Protein AF-A0AAU5WGN5-F1 (afdb_monomer)

Mean predicted aligned error: 19.35 Å

Secondary structure (DSSP, 8-state):
---HHHHHHHHHHHHHHH-----HHHHHHHHHHHTTS-HHHHHHHHHHHHHH--SPP-HHHHHHHHHHHHHHHHSS-STT--PPPPSS-TT-HHHHHHHHHHHHHHHHTT--------TT---GGG-HHHHHHHHHHHHHHHHHHHHHHHHHHHHHHHHHHHHHHHHHHHTSTTTTHHHHHHHHHHHS-HHHHTTT-HHHHTSTT--HHHHHHHHHHHHHHHHTT-

Structure (mmCIF, N/CA/C/O backbone):
data_AF-A0AAU5WGN5-F1
#
_entry.id   AF-A0AAU5WGN5-F1
#
loop_
_atom_site.group_PDB
_atom_site.id
_atom_site.type_symbol
_atom_site.label_atom_id
_atom_site.label_alt_id
_atom_site.label_comp_id
_atom_site.label_asym_id
_atom_site.label_entity_id
_atom_site.label_seq_id
_atom_site.pdbx_PDB_ins_code
_atom_site.Cartn_x
_atom_site.Cartn_y
_atom_site.Cartn_z
_atom_site.occupancy
_atom_site.B_iso_or_equiv
_atom_site.auth_seq_id
_atom_site.auth_comp_id
_atom_site.auth_asym_id
_atom_site.auth_atom_id
_atom_site.pdbx_PDB_model_num
ATOM 1 N N . MET A 1 1 ? 9.394 -13.720 -26.177 1.00 71.62 1 MET A N 1
ATOM 2 C CA . MET A 1 1 ? 8.219 -14.436 -25.643 1.00 71.62 1 MET A CA 1
ATOM 3 C C . MET A 1 1 ? 8.694 -15.431 -24.612 1.00 71.62 1 MET A C 1
ATOM 5 O O . MET A 1 1 ? 9.665 -16.131 -24.883 1.00 71.62 1 MET A O 1
ATOM 9 N N . MET A 1 2 ? 8.049 -15.447 -23.450 1.00 87.19 2 MET A N 1
ATOM 10 C CA . MET A 1 2 ? 8.319 -16.412 -22.388 1.00 87.19 2 MET A CA 1
ATOM 11 C C . MET A 1 2 ? 7.670 -17.760 -22.691 1.00 87.19 2 MET A C 1
ATOM 13 O O . MET A 1 2 ? 6.626 -17.817 -23.332 1.00 87.19 2 MET A O 1
ATOM 17 N N . THR A 1 3 ? 8.281 -18.844 -22.223 1.00 89.31 3 THR A N 1
ATOM 18 C CA . THR A 1 3 ? 7.698 -20.189 -22.274 1.00 89.31 3 THR A CA 1
ATOM 19 C C . THR A 1 3 ? 6.824 -20.456 -21.047 1.00 89.31 3 THR A C 1
ATOM 21 O O . THR A 1 3 ? 6.896 -19.754 -20.039 1.00 89.31 3 THR A O 1
ATOM 24 N N . HIS A 1 4 ? 6.017 -21.517 -21.098 1.00 78.81 4 HIS A N 1
ATOM 25 C CA . HIS A 1 4 ? 5.210 -21.947 -19.952 1.00 78.81 4 HIS A CA 1
ATOM 26 C C . HIS A 1 4 ? 6.080 -22.339 -18.745 1.00 78.81 4 HIS A C 1
ATOM 28 O O . HIS A 1 4 ? 5.725 -22.013 -17.617 1.00 78.81 4 HIS A O 1
ATOM 34 N N . ASP A 1 5 ? 7.245 -22.955 -18.974 1.00 67.56 5 ASP A N 1
ATOM 35 C CA . ASP A 1 5 ? 8.198 -23.293 -17.907 1.00 67.56 5 ASP A CA 1
ATOM 36 C C . ASP A 1 5 ? 8.739 -22.032 -17.216 1.00 67.56 5 ASP A C 1
ATOM 38 O O . ASP A 1 5 ? 8.803 -21.960 -15.992 1.00 67.56 5 ASP A O 1
ATOM 42 N N . GLN A 1 6 ? 9.019 -20.975 -17.983 1.00 78.31 6 GLN A N 1
ATOM 43 C CA . GLN A 1 6 ? 9.447 -19.687 -17.428 1.00 78.31 6 GLN A CA 1
ATOM 44 C C . GLN A 1 6 ? 8.332 -18.993 -16.624 1.00 78.31 6 GLN A C 1
ATOM 46 O O . GLN A 1 6 ? 8.609 -18.313 -15.634 1.00 78.31 6 GLN A O 1
ATOM 51 N N . ILE A 1 7 ? 7.063 -19.184 -17.002 1.00 87.50 7 ILE A N 1
ATOM 52 C CA . ILE A 1 7 ? 5.915 -18.720 -16.207 1.00 87.50 7 ILE A CA 1
ATOM 53 C C . ILE A 1 7 ? 5.796 -19.514 -14.900 1.00 87.50 7 ILE A C 1
ATOM 55 O O . ILE A 1 7 ? 5.521 -18.918 -13.858 1.00 87.50 7 ILE A O 1
ATOM 59 N N . ILE A 1 8 ? 6.048 -20.827 -14.922 1.00 73.75 8 ILE A N 1
ATOM 60 C CA . ILE A 1 8 ? 6.093 -21.656 -13.707 1.00 73.75 8 ILE A CA 1
ATOM 61 C C . ILE A 1 8 ? 7.169 -21.137 -12.747 1.00 73.75 8 ILE A C 1
ATOM 63 O O . ILE A 1 8 ? 6.894 -20.991 -11.553 1.00 73.75 8 ILE A O 1
ATOM 67 N N . ASP A 1 9 ? 8.353 -20.784 -13.250 1.00 81.12 9 ASP A N 1
ATOM 68 C CA . ASP A 1 9 ? 9.428 -20.208 -12.434 1.00 81.12 9 ASP A CA 1
ATOM 69 C C . ASP A 1 9 ? 9.011 -18.878 -11.782 1.00 81.12 9 ASP A C 1
ATOM 71 O O . ASP A 1 9 ? 9.218 -18.666 -10.582 1.00 81.12 9 ASP A O 1
ATOM 75 N N . LEU A 1 10 ? 8.377 -17.979 -12.546 1.00 87.81 10 LEU A N 1
ATOM 76 C CA . LEU A 1 10 ? 7.884 -16.694 -12.032 1.00 87.81 10 LEU A CA 1
ATOM 77 C C . LEU A 1 10 ? 6.783 -16.873 -10.983 1.00 87.81 10 LEU A C 1
ATOM 79 O O . LEU A 1 10 ? 6.799 -16.218 -9.937 1.00 87.81 10 LEU A O 1
ATOM 83 N N . LEU A 1 11 ? 5.835 -17.774 -11.235 1.00 85.06 11 LEU A N 1
ATOM 84 C CA . LEU A 1 11 ? 4.767 -18.082 -10.291 1.00 85.06 11 LEU A CA 1
ATOM 85 C C . LEU A 1 11 ? 5.312 -18.739 -9.021 1.00 85.06 11 LEU A C 1
ATOM 87 O O . LEU A 1 11 ? 4.837 -18.422 -7.932 1.00 85.06 11 LEU A O 1
ATOM 91 N N . SER A 1 12 ? 6.345 -19.576 -9.133 1.00 80.00 12 SER A N 1
ATOM 92 C CA . SER A 1 12 ? 7.031 -20.180 -7.985 1.00 80.00 12 SER A CA 1
ATOM 93 C C . SER A 1 12 ? 7.718 -19.117 -7.123 1.00 80.00 12 SER A C 1
ATOM 95 O O . SER A 1 12 ? 7.626 -19.145 -5.894 1.00 80.00 12 SER A O 1
ATOM 97 N N . LEU A 1 13 ? 8.333 -18.112 -7.757 1.00 83.94 13 LEU A N 1
ATOM 98 C CA . LEU A 1 13 ? 8.910 -16.958 -7.067 1.00 83.94 13 LEU A CA 1
ATOM 99 C C . LEU A 1 13 ? 7.848 -16.131 -6.319 1.00 83.94 13 LEU A C 1
ATOM 101 O O . LEU A 1 13 ? 8.117 -15.633 -5.220 1.00 83.94 13 LEU A O 1
ATOM 105 N N . ALA A 1 14 ? 6.656 -15.977 -6.898 1.00 84.38 14 ALA A N 1
ATOM 106 C CA . ALA A 1 14 ? 5.532 -15.306 -6.248 1.00 84.38 14 ALA A CA 1
ATOM 107 C C . ALA A 1 14 ? 4.976 -16.132 -5.073 1.00 84.38 14 ALA A C 1
ATOM 109 O O . ALA A 1 14 ? 4.814 -15.598 -3.975 1.00 84.38 14 ALA A O 1
ATOM 110 N N . ALA A 1 15 ? 4.803 -17.445 -5.262 1.00 80.62 15 ALA A N 1
ATOM 111 C CA . ALA A 1 15 ? 4.302 -18.374 -4.248 1.00 80.62 15 ALA A CA 1
ATOM 112 C C . ALA A 1 15 ? 5.169 -18.434 -2.990 1.00 80.62 15 ALA A C 1
ATOM 114 O O . ALA A 1 15 ? 4.640 -18.559 -1.886 1.00 80.62 15 ALA A O 1
ATOM 115 N N . ALA A 1 16 ? 6.484 -18.254 -3.123 1.00 79.94 16 ALA A N 1
ATOM 116 C CA . ALA A 1 16 ? 7.382 -18.144 -1.976 1.00 79.94 16 ALA A CA 1
ATOM 117 C C . ALA A 1 16 ? 7.039 -16.967 -1.035 1.00 79.94 16 ALA A C 1
ATOM 119 O O . ALA A 1 16 ? 7.459 -16.968 0.122 1.00 79.94 16 ALA A O 1
ATOM 120 N N . ARG A 1 17 ? 6.294 -15.959 -1.512 1.00 85.94 17 ARG A N 1
ATOM 121 C CA . ARG A 1 17 ? 5.945 -14.744 -0.757 1.00 85.94 17 ARG A CA 1
ATOM 122 C C . ARG A 1 17 ? 4.472 -14.684 -0.385 1.00 85.94 17 ARG A C 1
ATOM 124 O O . ARG A 1 17 ? 4.156 -14.397 0.764 1.00 85.94 17 ARG A O 1
ATOM 131 N N . ASP A 1 18 ? 3.584 -14.976 -1.329 1.00 88.88 18 ASP A N 1
ATOM 132 C CA . ASP A 1 18 ? 2.136 -14.869 -1.122 1.00 88.88 18 ASP A CA 1
ATOM 133 C C . ASP A 1 18 ? 1.440 -16.209 -0.851 1.00 88.88 18 ASP A C 1
ATOM 135 O O . ASP A 1 18 ? 0.248 -16.236 -0.561 1.00 88.88 18 ASP A O 1
ATOM 139 N N . ARG A 1 19 ? 2.184 -17.323 -0.865 1.00 85.94 19 ARG A N 1
ATOM 140 C CA . ARG A 1 19 ? 1.671 -18.675 -0.598 1.00 85.94 19 ARG A CA 1
ATOM 141 C C . ARG A 1 19 ? 0.555 -19.112 -1.558 1.00 85.94 19 ARG A C 1
ATOM 143 O O . ARG A 1 19 ? -0.289 -19.924 -1.178 1.00 85.94 19 ARG A O 1
ATOM 150 N N . ARG A 1 20 ? 0.537 -18.612 -2.802 1.00 87.94 20 ARG A N 1
ATOM 151 C CA . ARG A 1 20 ? -0.377 -19.120 -3.840 1.00 87.94 20 ARG A CA 1
ATOM 152 C C . ARG A 1 20 ? -0.137 -20.599 -4.140 1.00 87.94 20 ARG A C 1
ATOM 154 O O . ARG A 1 20 ? 0.992 -21.084 -4.102 1.00 87.94 20 ARG A O 1
ATOM 161 N N . THR A 1 21 ? -1.209 -21.294 -4.504 1.00 83.06 21 THR A N 1
ATOM 162 C CA . THR A 1 21 ? -1.125 -22.620 -5.130 1.00 83.06 21 THR A CA 1
ATOM 163 C C . THR A 1 21 ? -1.094 -22.427 -6.640 1.00 83.06 21 THR A C 1
ATOM 165 O O . THR A 1 21 ? -1.845 -21.606 -7.157 1.00 83.06 21 THR A O 1
ATOM 168 N N . ILE A 1 22 ? -0.213 -23.148 -7.332 1.00 76.38 22 ILE A N 1
ATOM 169 C CA . ILE A 1 22 ? -0.019 -23.011 -8.778 1.00 76.38 22 ILE A CA 1
ATOM 170 C C . ILE A 1 22 ? -0.601 -24.245 -9.461 1.00 76.38 22 ILE A C 1
ATOM 172 O O . ILE A 1 22 ? -0.121 -25.360 -9.253 1.00 76.38 22 ILE A O 1
ATOM 176 N N . GLY A 1 23 ? -1.629 -24.046 -10.278 1.00 68.62 23 GLY A N 1
ATOM 177 C CA . GLY A 1 23 ? -2.206 -25.059 -11.147 1.00 68.62 23 GLY A CA 1
ATOM 178 C C . GLY A 1 23 ? -1.890 -24.816 -12.622 1.00 68.62 23 GLY A C 1
ATOM 179 O O . GLY A 1 23 ? -1.477 -23.737 -13.041 1.00 68.62 23 GLY A O 1
ATOM 180 N N . ARG A 1 24 ? -2.151 -25.830 -13.455 1.00 64.69 24 ARG A N 1
ATOM 181 C CA . ARG A 1 24 ? -1.986 -25.735 -14.916 1.00 64.69 24 ARG A CA 1
ATOM 182 C C . ARG A 1 24 ? -2.815 -24.601 -15.534 1.00 64.69 24 ARG A C 1
ATOM 184 O O . ARG A 1 24 ? -2.353 -23.964 -16.472 1.00 64.69 24 ARG A O 1
ATOM 191 N N . ALA A 1 25 ? -4.019 -24.359 -15.015 1.00 68.12 25 ALA A N 1
ATOM 192 C CA . ALA A 1 25 ? -4.878 -23.269 -15.474 1.00 68.12 25 ALA A CA 1
ATOM 193 C C . ALA A 1 25 ? -4.265 -21.890 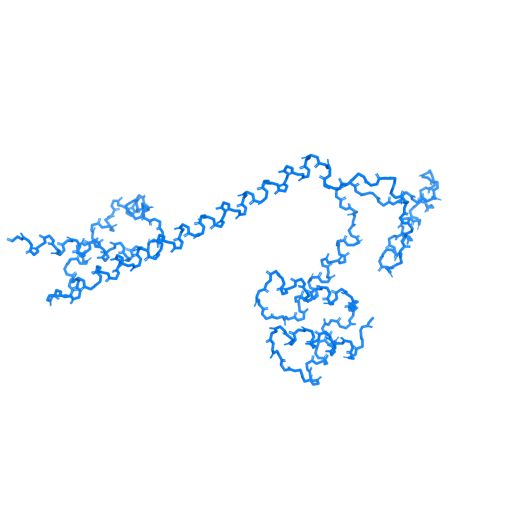-15.178 1.00 68.12 25 ALA A C 1
ATOM 195 O O . ALA A 1 25 ? -4.324 -21.011 -16.031 1.00 68.12 25 ALA A O 1
ATOM 196 N N . ASP A 1 26 ? -3.608 -21.728 -14.024 1.00 76.50 26 ASP A N 1
ATOM 197 C CA . ASP A 1 26 ? -2.959 -20.468 -13.647 1.00 76.50 26 ASP A CA 1
ATOM 198 C C . ASP A 1 26 ? -1.768 -20.157 -14.554 1.00 76.50 26 ASP A C 1
ATOM 200 O O . ASP A 1 26 ? -1.589 -19.017 -14.969 1.00 76.50 26 ASP A O 1
ATOM 204 N N . VAL A 1 27 ? -0.980 -21.180 -14.905 1.00 79.12 27 VAL A N 1
ATOM 205 C CA . VAL A 1 27 ? 0.161 -21.044 -15.824 1.00 79.12 27 VAL A CA 1
ATOM 206 C C . VAL A 1 27 ? -0.304 -20.595 -17.209 1.00 79.12 27 VAL A C 1
ATOM 208 O O . VAL A 1 27 ? 0.314 -19.710 -17.790 1.00 79.12 27 VAL A O 1
ATOM 211 N N . LEU A 1 28 ? -1.397 -21.168 -17.726 1.00 76.25 28 LEU A N 1
ATOM 212 C CA . LEU A 1 28 ? -1.967 -20.773 -19.019 1.00 76.25 28 LEU A CA 1
ATOM 213 C C . LEU A 1 28 ? -2.479 -19.3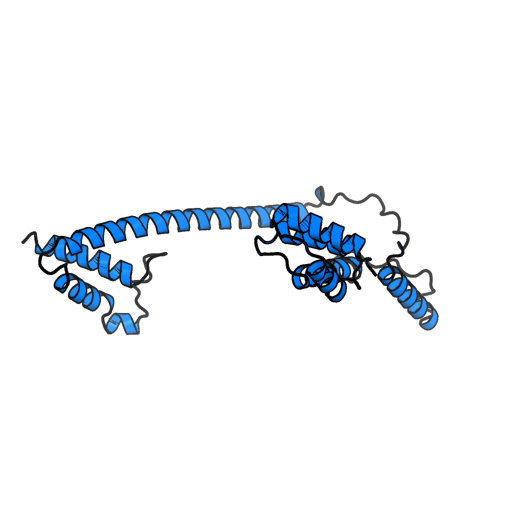29 -18.986 1.00 76.25 28 LEU A C 1
ATOM 215 O O . LEU A 1 28 ? -2.106 -18.537 -19.843 1.00 76.25 28 LEU A O 1
ATOM 219 N N . ALA A 1 29 ? -3.254 -18.967 -17.959 1.00 86.69 29 ALA A N 1
ATOM 220 C CA . ALA A 1 29 ? -3.778 -17.611 -17.812 1.00 86.69 29 ALA A CA 1
ATOM 221 C C . ALA A 1 29 ? -2.654 -16.567 -17.691 1.00 86.69 29 ALA A C 1
ATOM 223 O O . ALA A 1 29 ? -2.674 -15.542 -18.363 1.00 86.69 29 ALA A O 1
ATOM 224 N N . TRP A 1 30 ? -1.622 -16.848 -16.889 1.00 93.00 30 TRP A N 1
ATOM 225 C CA . TRP A 1 30 ? -0.466 -15.956 -16.762 1.00 93.00 30 TRP A CA 1
ATOM 226 C C . TRP A 1 30 ? 0.356 -15.874 -18.047 1.00 93.00 30 TRP A C 1
ATOM 228 O O . TRP A 1 30 ? 0.854 -14.803 -18.386 1.00 93.00 30 TRP A O 1
ATOM 238 N N . HIS A 1 31 ? 0.509 -16.980 -18.771 1.00 91.00 31 HIS A N 1
ATOM 239 C CA . HIS A 1 31 ? 1.189 -16.968 -20.058 1.00 91.00 31 HIS A CA 1
ATOM 240 C C . HIS A 1 31 ? 0.438 -16.104 -21.083 1.00 91.00 31 HIS A C 1
ATOM 242 O O . HIS A 1 31 ? 1.074 -15.325 -21.788 1.00 91.00 31 HIS A O 1
ATOM 248 N N . ASP A 1 32 ? -0.892 -16.173 -21.129 1.00 93.25 32 ASP A N 1
ATOM 249 C CA . ASP A 1 32 ? -1.698 -15.305 -21.997 1.00 93.25 32 ASP A CA 1
ATOM 250 C C . ASP A 1 32 ? -1.577 -13.824 -21.593 1.00 93.25 32 ASP A C 1
ATOM 252 O O . ASP A 1 32 ? -1.467 -12.945 -22.449 1.00 93.25 32 ASP A O 1
ATOM 256 N N . ASP A 1 33 ? -1.525 -13.545 -20.288 1.00 95.81 33 ASP A N 1
ATOM 257 C CA . ASP A 1 33 ? -1.516 -12.182 -19.757 1.00 95.81 33 ASP A CA 1
ATOM 258 C C . ASP A 1 33 ? -0.161 -11.472 -19.810 1.00 95.81 33 ASP A C 1
ATOM 260 O O . ASP A 1 33 ? -0.144 -10.239 -19.838 1.00 95.81 33 ASP A O 1
ATOM 264 N N . ILE A 1 34 ? 0.968 -12.188 -19.739 1.00 95.56 34 ILE A N 1
ATOM 265 C CA . ILE A 1 34 ? 2.319 -11.588 -19.697 1.00 95.56 34 ILE A CA 1
ATOM 266 C C . ILE A 1 34 ? 3.361 -12.295 -20.576 1.00 95.56 34 ILE A C 1
ATOM 268 O O . ILE A 1 34 ? 4.507 -11.856 -20.602 1.00 95.56 34 ILE A O 1
ATOM 272 N N . GLY A 1 35 ? 3.018 -13.362 -21.303 1.00 91.56 35 GLY A N 1
ATOM 273 C CA . GLY A 1 35 ? 3.967 -14.165 -22.093 1.00 91.56 35 GLY A CA 1
ATOM 274 C C . GLY A 1 35 ? 4.661 -13.420 -23.241 1.00 91.56 35 GLY A C 1
ATOM 275 O O . GLY A 1 35 ? 5.710 -13.850 -23.729 1.00 91.56 35 GLY A O 1
ATOM 276 N N . ASP A 1 36 ? 4.127 -12.274 -23.657 1.00 93.56 36 ASP A N 1
ATOM 277 C CA . ASP A 1 36 ? 4.749 -11.343 -24.604 1.00 93.56 36 ASP A CA 1
ATOM 278 C C . ASP A 1 36 ? 5.938 -10.570 -24.004 1.00 93.56 36 ASP A C 1
ATOM 280 O O . ASP A 1 36 ? 6.776 -10.064 -24.754 1.00 93.56 36 ASP A O 1
ATOM 284 N N . LEU A 1 37 ? 6.040 -10.480 -22.675 1.00 92.50 37 LEU A N 1
ATOM 285 C CA . LEU A 1 37 ? 7.057 -9.687 -21.987 1.00 92.50 37 LEU A CA 1
ATOM 286 C C . LEU A 1 37 ? 8.415 -10.416 -21.871 1.00 92.50 37 LEU A C 1
ATOM 288 O O . LEU A 1 37 ? 8.473 -11.646 -21.938 1.00 92.50 37 LEU A O 1
ATOM 292 N N . PRO A 1 38 ? 9.531 -9.683 -21.680 1.00 90.88 38 PRO A N 1
ATOM 293 C CA . PRO A 1 38 ? 10.819 -10.282 -21.328 1.00 90.88 38 PRO A CA 1
ATOM 294 C C . PRO A 1 38 ? 10.804 -10.908 -19.923 1.00 90.88 38 PRO A C 1
ATOM 296 O O . PRO A 1 38 ? 10.234 -10.340 -18.987 1.00 90.88 38 PRO A O 1
ATOM 299 N N . LEU A 1 39 ? 11.468 -12.059 -19.761 1.00 86.88 39 LEU A N 1
ATOM 300 C CA . LEU A 1 39 ? 11.538 -12.787 -18.485 1.00 86.88 39 LEU A CA 1
ATOM 301 C C . LEU A 1 39 ? 12.198 -11.967 -17.372 1.00 86.88 39 LEU A C 1
ATOM 303 O O . LEU A 1 39 ? 11.693 -11.940 -16.248 1.00 86.88 39 LEU A O 1
ATOM 307 N N . ASP A 1 40 ? 13.304 -11.296 -17.683 1.00 89.19 40 ASP A N 1
ATOM 308 C CA . ASP A 1 40 ? 14.071 -10.537 -16.693 1.00 89.19 40 ASP A CA 1
ATOM 309 C C . ASP A 1 40 ? 13.261 -9.364 -16.135 1.00 89.19 40 ASP A C 1
ATOM 311 O O . ASP A 1 40 ? 13.200 -9.182 -14.918 1.00 89.19 40 ASP A O 1
ATOM 315 N N . ASP A 1 41 ? 12.525 -8.659 -16.998 1.00 91.25 41 ASP A N 1
ATOM 316 C CA . ASP A 1 41 ? 11.629 -7.569 -16.595 1.00 91.25 41 ASP A CA 1
ATOM 317 C C . ASP A 1 41 ? 10.515 -8.075 -15.681 1.00 91.25 41 ASP A C 1
ATOM 319 O O . ASP A 1 41 ? 10.163 -7.421 -14.700 1.00 91.25 41 ASP A O 1
ATOM 323 N N . CYS A 1 42 ? 9.966 -9.256 -15.973 1.00 94.25 42 CYS A N 1
ATOM 324 C CA . CYS A 1 42 ? 8.931 -9.859 -15.142 1.00 94.25 42 CYS A CA 1
ATOM 325 C C . CYS A 1 42 ? 9.480 -10.278 -13.775 1.00 94.25 42 CYS A C 1
ATOM 327 O O . CYS A 1 42 ? 8.840 -10.039 -12.750 1.00 94.25 42 CYS A O 1
ATOM 329 N N . ARG A 1 43 ? 10.681 -10.863 -13.731 1.00 92.31 43 ARG A N 1
ATOM 330 C CA . ARG A 1 43 ? 11.345 -11.260 -12.482 1.00 92.31 43 ARG A CA 1
ATOM 331 C C . ARG A 1 43 ? 11.658 -10.045 -11.610 1.00 92.31 43 ARG A C 1
ATOM 333 O O . ARG A 1 43 ? 11.384 -10.064 -10.407 1.00 92.31 43 ARG A O 1
ATOM 340 N N . GLU A 1 44 ? 12.197 -8.990 -12.212 1.00 94.88 44 GLU A N 1
ATOM 341 C CA . GLU A 1 44 ? 12.484 -7.730 -11.533 1.00 94.88 44 GLU A CA 1
ATOM 342 C C . GLU A 1 44 ? 11.194 -7.071 -11.024 1.00 94.88 44 GLU A C 1
ATOM 344 O O . GLU A 1 44 ? 11.114 -6.695 -9.851 1.00 94.88 44 GLU A O 1
ATOM 349 N N . ALA A 1 45 ? 10.149 -7.036 -11.854 1.00 96.56 45 ALA A N 1
ATOM 350 C CA . AL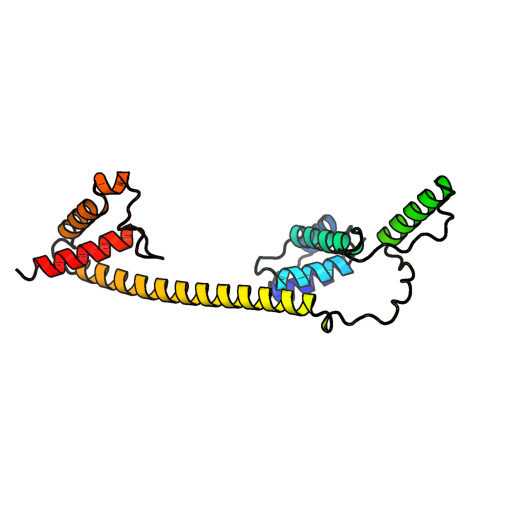A A 1 45 ? 8.843 -6.492 -11.503 1.00 96.56 45 ALA A CA 1
ATOM 351 C C . ALA A 1 45 ? 8.204 -7.178 -10.286 1.00 96.56 45 ALA A C 1
ATOM 353 O O . ALA A 1 45 ? 7.669 -6.496 -9.411 1.00 96.56 45 ALA A O 1
ATOM 354 N N . ILE A 1 46 ? 8.297 -8.508 -10.184 1.00 93.50 46 ILE A N 1
ATOM 355 C CA . ILE A 1 46 ? 7.832 -9.256 -9.003 1.00 93.50 46 ILE A CA 1
ATOM 356 C C . ILE A 1 46 ? 8.601 -8.820 -7.752 1.00 93.50 46 ILE A C 1
ATOM 358 O O . ILE A 1 46 ? 8.002 -8.568 -6.705 1.00 93.50 46 ILE A O 1
ATOM 362 N N . GLY A 1 47 ? 9.928 -8.710 -7.854 1.00 94.06 47 GLY A N 1
ATOM 363 C CA . GLY A 1 47 ? 10.771 -8.265 -6.746 1.00 94.06 47 GLY A CA 1
ATOM 364 C C . GLY A 1 47 ? 10.431 -6.848 -6.282 1.00 94.06 47 GLY A C 1
ATOM 365 O O . GLY A 1 47 ? 10.367 -6.599 -5.080 1.00 94.06 47 GLY A O 1
ATOM 366 N N . ILE A 1 48 ? 10.186 -5.937 -7.224 1.00 96.31 48 ILE A N 1
ATOM 367 C CA . ILE A 1 48 ? 9.752 -4.563 -6.956 1.00 96.31 48 ILE A CA 1
ATOM 368 C C . ILE A 1 48 ? 8.392 -4.547 -6.258 1.00 96.31 48 ILE A C 1
ATOM 370 O O . ILE A 1 48 ? 8.267 -3.908 -5.215 1.00 96.31 48 ILE A O 1
ATOM 374 N N . HIS A 1 49 ? 7.399 -5.279 -6.780 1.00 97.25 49 HIS A N 1
ATOM 375 C CA . HIS A 1 49 ? 6.049 -5.314 -6.208 1.00 97.25 49 HIS A CA 1
ATOM 376 C C . HIS A 1 49 ? 6.081 -5.664 -4.723 1.00 97.25 49 HIS A C 1
ATOM 378 O O . HIS A 1 49 ? 5.537 -4.925 -3.916 1.00 97.25 49 HIS A O 1
ATOM 384 N N . PHE A 1 50 ? 6.792 -6.726 -4.341 1.00 93.12 50 PHE A N 1
ATOM 385 C CA . PHE A 1 50 ? 6.864 -7.149 -2.939 1.00 93.12 50 PHE A CA 1
ATOM 386 C C . PHE A 1 50 ? 7.760 -6.274 -2.044 1.00 93.12 50 PHE A C 1
ATOM 388 O O . PHE A 1 50 ? 7.748 -6.444 -0.826 1.00 93.12 50 PHE A O 1
ATOM 395 N N . ARG A 1 51 ? 8.550 -5.351 -2.611 1.00 95.44 51 ARG A N 1
ATOM 396 C CA . ARG A 1 51 ? 9.255 -4.310 -1.840 1.00 95.44 51 ARG A CA 1
ATOM 397 C C . ARG A 1 51 ? 8.386 -3.076 -1.614 1.00 95.44 51 ARG A C 1
ATOM 399 O O . ARG A 1 51 ? 8.508 -2.434 -0.574 1.00 95.44 51 ARG A O 1
ATOM 406 N N . GLU A 1 52 ? 7.561 -2.729 -2.597 1.00 94.94 52 GLU A N 1
ATOM 407 C CA . GLU A 1 52 ? 6.764 -1.498 -2.610 1.00 94.94 52 GLU A CA 1
ATOM 408 C C . GLU A 1 52 ? 5.337 -1.701 -2.075 1.00 94.94 52 GLU A C 1
ATOM 410 O O . GLU A 1 52 ? 4.729 -0.749 -1.590 1.00 94.94 52 GLU A O 1
ATOM 415 N N . SER A 1 53 ? 4.802 -2.922 -2.139 1.00 93.94 53 SER A N 1
ATOM 416 C CA . SER A 1 53 ? 3.411 -3.244 -1.824 1.00 93.94 53 SER A CA 1
ATOM 417 C C . SER A 1 53 ? 3.276 -4.556 -1.049 1.00 93.94 53 SER A C 1
ATOM 419 O O . SER A 1 53 ? 4.045 -5.502 -1.223 1.00 93.94 53 SER A O 1
ATOM 421 N N . THR A 1 54 ? 2.251 -4.617 -0.199 1.00 91.62 54 THR A N 1
ATOM 422 C CA . THR A 1 54 ? 1.813 -5.833 0.505 1.00 91.62 54 THR A CA 1
ATOM 423 C C . THR A 1 54 ? 0.608 -6.497 -0.163 1.00 91.62 54 THR A C 1
ATOM 425 O O . THR A 1 54 ? 0.082 -7.477 0.358 1.00 91.62 54 THR A O 1
ATOM 428 N N . GLU A 1 55 ? 0.125 -5.954 -1.282 1.00 94.69 55 GLU A N 1
ATOM 429 C CA . GLU A 1 55 ? -1.030 -6.487 -2.002 1.00 94.69 55 GLU A CA 1
ATOM 430 C C . GLU A 1 55 ? -0.719 -7.819 -2.686 1.00 94.69 55 GLU A C 1
ATOM 432 O O . GLU A 1 55 ? 0.418 -8.099 -3.081 1.00 94.69 55 GLU A O 1
ATOM 437 N N . TRP A 1 56 ? -1.767 -8.614 -2.904 1.00 94.69 56 TRP A N 1
ATOM 438 C CA . TRP A 1 56 ? -1.673 -9.823 -3.710 1.00 94.69 56 TRP A CA 1
ATOM 439 C C . TRP A 1 56 ? -1.174 -9.501 -5.125 1.00 94.69 56 TRP A C 1
ATOM 441 O O . TRP A 1 56 ? -1.663 -8.581 -5.787 1.00 94.69 56 TRP A O 1
ATOM 451 N N . LEU A 1 57 ? -0.190 -10.259 -5.607 1.00 96.56 57 LEU A N 1
ATOM 452 C CA . LEU A 1 57 ? 0.410 -10.012 -6.912 1.00 96.56 57 LEU A CA 1
ATOM 453 C C . LEU A 1 57 ? -0.511 -10.505 -8.043 1.00 96.56 57 LEU A C 1
ATOM 455 O O . LEU A 1 57 ? -0.819 -11.694 -8.141 1.00 96.56 57 LEU A O 1
ATOM 459 N N . LEU A 1 58 ? -0.870 -9.602 -8.954 1.00 97.00 58 LEU A N 1
ATOM 460 C CA . LEU A 1 58 ? -1.642 -9.893 -10.163 1.00 97.00 58 LEU A CA 1
ATOM 461 C C . LEU A 1 58 ? -0.779 -9.700 -11.427 1.00 97.00 58 LEU A C 1
ATOM 463 O O . LEU A 1 58 ? 0.156 -8.892 -11.391 1.00 97.00 58 LEU A O 1
ATOM 467 N N . PRO A 1 59 ? -1.110 -10.349 -12.564 1.00 96.44 59 PRO A N 1
ATOM 468 C CA . PRO A 1 59 ? -0.404 -10.149 -13.839 1.00 96.44 59 PRO A CA 1
ATOM 469 C C . PRO A 1 59 ? -0.330 -8.675 -14.262 1.00 96.44 59 PRO A C 1
ATOM 471 O O . PRO A 1 59 ? 0.704 -8.191 -14.724 1.00 96.44 59 PRO A O 1
ATOM 474 N N . ALA A 1 60 ? -1.402 -7.915 -14.011 1.00 97.69 60 ALA A N 1
ATOM 475 C CA . ALA A 1 60 ? -1.466 -6.483 -14.296 1.00 97.69 60 ALA A CA 1
ATOM 476 C C . ALA A 1 60 ? -0.388 -5.668 -13.554 1.00 97.69 60 ALA A C 1
ATOM 478 O O . ALA A 1 60 ? 0.136 -4.695 -14.101 1.00 97.69 60 ALA A O 1
ATOM 479 N N . HIS A 1 61 ? -0.015 -6.070 -12.332 1.00 98.00 61 HIS A N 1
ATOM 480 C CA . HIS A 1 61 ? 1.058 -5.420 -11.574 1.00 98.00 61 HIS A CA 1
ATOM 481 C C . HIS A 1 61 ? 2.411 -5.650 -12.245 1.00 98.00 61 HIS A C 1
ATOM 483 O O . HIS A 1 61 ? 3.161 -4.693 -12.447 1.00 98.00 61 HIS A O 1
ATOM 489 N N . VAL A 1 62 ? 2.679 -6.892 -12.661 1.00 97.06 62 VAL A N 1
ATOM 490 C CA . VAL A 1 62 ? 3.904 -7.261 -13.383 1.00 97.06 62 VAL A CA 1
ATOM 491 C C . VAL A 1 62 ? 4.006 -6.467 -14.681 1.00 97.06 62 VAL A C 1
ATOM 493 O O . VAL A 1 62 ? 5.012 -5.803 -14.904 1.00 97.06 62 VAL A O 1
ATOM 496 N N . ARG A 1 63 ? 2.942 -6.432 -15.494 1.00 96.62 63 ARG A N 1
ATOM 497 C CA . ARG A 1 63 ? 2.927 -5.679 -16.758 1.00 96.62 63 ARG A CA 1
ATOM 498 C C . ARG A 1 63 ? 3.176 -4.184 -16.552 1.00 96.62 63 ARG A C 1
ATOM 500 O O . ARG A 1 63 ? 3.952 -3.588 -17.298 1.00 96.62 63 ARG A O 1
ATOM 507 N N . ARG A 1 64 ? 2.540 -3.575 -15.545 1.00 97.19 64 ARG A N 1
ATOM 508 C CA . ARG A 1 64 ? 2.719 -2.152 -15.216 1.00 97.19 64 ARG A CA 1
ATOM 509 C C . ARG A 1 64 ? 4.166 -1.840 -14.835 1.00 97.19 64 ARG A C 1
ATOM 511 O O . ARG A 1 64 ? 4.727 -0.875 -15.347 1.00 97.19 64 ARG A O 1
ATOM 518 N N . ILE A 1 65 ? 4.771 -2.651 -13.970 1.00 97.12 65 ILE A N 1
ATOM 519 C CA . ILE A 1 65 ? 6.149 -2.433 -13.512 1.00 97.12 65 ILE A CA 1
ATOM 520 C C . ILE A 1 65 ? 7.153 -2.760 -14.626 1.00 97.12 65 ILE A C 1
ATOM 522 O O . ILE A 1 65 ? 8.070 -1.983 -14.851 1.00 97.12 65 ILE A O 1
ATOM 526 N N . ALA A 1 66 ? 6.949 -3.830 -15.396 1.00 93.69 66 ALA A N 1
ATOM 527 C CA . ALA A 1 66 ? 7.789 -4.164 -16.549 1.00 93.69 66 ALA A CA 1
ATOM 528 C C . ALA A 1 66 ? 7.730 -3.088 -17.644 1.00 93.69 66 ALA A C 1
ATOM 530 O O . ALA A 1 66 ? 8.708 -2.843 -18.345 1.00 93.69 66 ALA A O 1
ATOM 531 N N . LYS A 1 67 ? 6.584 -2.417 -17.815 1.00 91.00 67 LYS A N 1
ATOM 532 C CA . LYS A 1 67 ? 6.504 -1.222 -18.661 1.00 91.00 67 LYS A CA 1
ATOM 533 C C . LYS A 1 67 ? 7.340 -0.081 -18.074 1.00 91.00 67 LYS A C 1
ATOM 535 O O . LYS A 1 67 ? 8.151 0.469 -18.801 1.00 91.00 67 LYS A O 1
ATOM 540 N N . ARG A 1 68 ? 7.203 0.214 -16.775 1.00 91.25 68 ARG A N 1
ATOM 541 C CA . ARG A 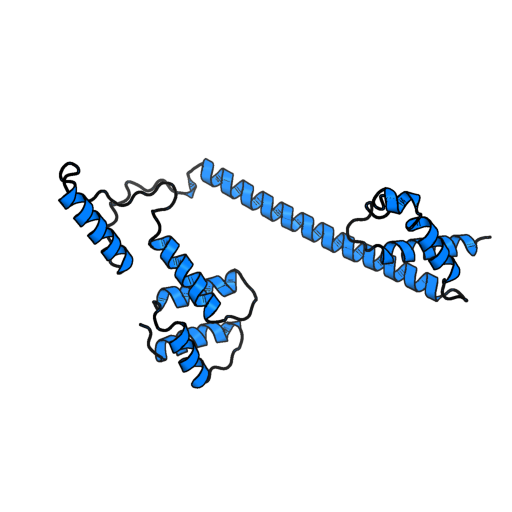1 68 ? 8.007 1.240 -16.084 1.00 91.25 68 ARG A CA 1
ATOM 542 C C . ARG A 1 68 ? 9.513 0.998 -16.248 1.00 91.25 68 ARG A C 1
ATOM 544 O O . ARG A 1 68 ? 10.216 1.913 -16.641 1.00 91.25 68 ARG A O 1
ATOM 551 N N . LEU A 1 69 ? 9.979 -0.235 -16.043 1.00 87.94 69 LEU A N 1
ATOM 552 C CA . LEU A 1 69 ? 11.384 -0.621 -16.226 1.00 87.94 69 LEU A CA 1
ATOM 553 C C . LEU A 1 69 ? 11.868 -0.397 -17.662 1.00 87.94 69 LEU A C 1
ATOM 555 O O . LEU A 1 69 ? 12.976 0.078 -17.887 1.00 87.94 69 LEU A O 1
ATOM 559 N N . ARG A 1 70 ? 11.034 -0.709 -18.656 1.00 83.31 70 ARG A N 1
ATOM 560 C CA . ARG A 1 70 ? 11.363 -0.452 -20.064 1.00 83.31 70 ARG A CA 1
ATOM 561 C C . ARG A 1 70 ? 11.351 1.031 -20.400 1.00 83.31 70 ARG A C 1
ATOM 563 O O . ARG A 1 70 ? 12.220 1.466 -21.142 1.00 83.31 70 ARG A O 1
ATOM 570 N N . ASP A 1 71 ? 10.425 1.797 -19.840 1.00 76.62 71 ASP A N 1
ATOM 571 C CA . ASP A 1 71 ? 10.382 3.251 -19.995 1.00 76.62 71 ASP A CA 1
ATOM 572 C C . ASP A 1 71 ? 11.595 3.911 -19.307 1.00 76.62 71 ASP A C 1
ATOM 574 O O . ASP A 1 71 ? 12.116 4.897 -19.809 1.00 76.62 71 ASP A O 1
ATOM 578 N N . GLU A 1 72 ? 12.107 3.351 -18.208 1.00 76.88 72 GLU A N 1
ATOM 579 C CA . GLU A 1 72 ? 13.352 3.797 -17.560 1.00 76.88 72 GLU A CA 1
ATOM 580 C C . GLU A 1 72 ? 14.599 3.466 -18.399 1.00 76.88 72 GLU A C 1
ATOM 582 O O . GLU A 1 72 ? 15.554 4.240 -18.408 1.00 76.88 72 GLU A O 1
ATOM 587 N N . ARG A 1 73 ? 14.587 2.346 -19.138 1.00 74.69 73 ARG A N 1
ATOM 588 C CA . ARG A 1 73 ? 15.692 1.928 -20.025 1.00 74.69 73 ARG A CA 1
ATOM 589 C C . ARG A 1 73 ? 15.665 2.603 -21.402 1.00 74.69 73 ARG A C 1
ATOM 591 O O . ARG A 1 73 ? 16.717 2.877 -21.966 1.00 74.69 73 ARG A O 1
ATOM 598 N N . GLY A 1 74 ? 14.474 2.812 -21.964 1.00 54.94 74 GLY A N 1
ATOM 599 C CA . GLY A 1 74 ? 14.237 3.359 -23.308 1.00 54.94 74 GLY A CA 1
ATOM 600 C C . GLY A 1 74 ? 13.765 4.812 -23.321 1.00 54.94 74 GLY A C 1
ATOM 601 O O . GLY A 1 74 ? 13.636 5.413 -24.388 1.00 54.94 74 GLY A O 1
ATOM 602 N N . GLY A 1 75 ? 13.493 5.386 -22.152 1.00 43.66 75 GLY A N 1
ATOM 603 C CA . GLY A 1 75 ? 13.257 6.807 -21.999 1.00 43.66 75 GLY A CA 1
ATOM 604 C C . GLY A 1 75 ? 14.503 7.571 -22.407 1.00 43.66 75 GLY A C 1
ATOM 605 O O . GLY A 1 75 ? 15.625 7.146 -22.131 1.00 43.66 75 GLY A O 1
ATOM 606 N N . VAL A 1 76 ? 14.282 8.713 -23.066 1.00 48.22 76 VAL A N 1
ATOM 607 C CA . VAL A 1 76 ? 15.263 9.801 -23.158 1.00 48.22 76 VAL A CA 1
ATOM 608 C C . VAL A 1 76 ? 16.068 9.796 -21.864 1.00 48.22 76 VAL A C 1
ATOM 610 O O . VAL A 1 76 ? 15.437 9.788 -20.799 1.00 48.22 76 VAL A O 1
ATOM 613 N N . PRO A 1 77 ? 17.404 9.705 -21.934 1.00 47.69 77 PRO A N 1
ATOM 614 C CA . PRO A 1 77 ? 18.158 9.395 -20.744 1.00 47.69 77 PRO A CA 1
ATOM 615 C C . PRO A 1 77 ? 17.830 10.449 -19.681 1.00 47.69 77 PRO A C 1
ATOM 617 O O . PRO A 1 77 ? 17.557 11.609 -20.012 1.00 47.69 77 PRO A O 1
ATOM 620 N N . GLY A 1 78 ? 17.737 10.013 -18.423 1.00 42.78 78 GLY A N 1
ATOM 621 C CA . GLY A 1 78 ? 17.316 10.870 -17.315 1.00 42.78 78 GLY A CA 1
ATOM 622 C C . GLY A 1 78 ? 18.091 12.196 -17.276 1.00 42.78 78 GLY A C 1
ATOM 623 O O . GLY A 1 78 ? 19.116 12.331 -17.945 1.00 42.78 78 GLY A O 1
ATOM 624 N N . PRO A 1 79 ? 17.639 13.193 -16.494 1.00 37.88 79 PRO A N 1
ATOM 625 C CA . PRO A 1 79 ? 18.236 14.528 -16.498 1.00 37.88 79 PRO A CA 1
ATOM 626 C C . PRO A 1 79 ? 19.771 14.461 -16.401 1.00 37.88 79 PRO A C 1
ATOM 628 O O . PRO A 1 79 ? 20.305 14.069 -15.367 1.00 37.88 79 PRO A O 1
ATOM 631 N N . GLY A 1 80 ? 20.471 14.809 -17.488 1.00 46.09 80 GLY A N 1
ATOM 632 C CA . GLY A 1 80 ? 21.939 14.802 -17.558 1.00 46.09 80 GLY A CA 1
ATOM 633 C C . GLY A 1 80 ? 22.595 13.673 -18.363 1.00 46.09 80 GLY A C 1
ATOM 634 O O . GLY A 1 80 ? 23.816 13.679 -18.484 1.00 46.09 80 GLY A O 1
ATOM 635 N N . LEU A 1 81 ? 21.840 12.743 -18.949 1.00 48.72 81 LEU A N 1
ATOM 636 C CA . LEU A 1 81 ? 22.377 11.769 -19.898 1.00 48.72 81 LEU A CA 1
ATOM 637 C C . LEU A 1 81 ? 21.836 12.105 -21.305 1.00 48.72 81 LEU A C 1
ATOM 639 O O . LEU A 1 81 ? 20.648 12.352 -21.498 1.00 48.72 81 LEU A O 1
ATOM 643 N N . SER A 1 82 ? 22.715 12.168 -22.301 1.00 48.91 82 SER A N 1
ATOM 644 C CA . SER A 1 82 ? 22.333 12.320 -23.710 1.00 48.91 82 SER A CA 1
ATOM 645 C C . SER A 1 82 ? 22.653 11.012 -24.426 1.00 48.91 82 SER A C 1
ATOM 647 O O . SER A 1 82 ? 23.681 10.405 -24.111 1.00 48.91 82 SER A O 1
ATOM 649 N N . PRO A 1 83 ? 21.814 10.548 -25.373 1.00 55.41 83 PRO A N 1
ATOM 650 C CA . PRO A 1 83 ? 22.201 9.425 -26.216 1.00 55.41 83 PRO A CA 1
ATOM 651 C C . PRO A 1 83 ? 23.530 9.763 -26.915 1.00 55.41 83 PRO A C 1
ATOM 653 O O . PRO A 1 83 ? 23.761 10.939 -27.222 1.00 55.41 83 PRO A O 1
ATOM 656 N N . PRO A 1 84 ? 24.415 8.776 -27.156 1.00 59.28 84 PRO A N 1
ATOM 657 C CA . PRO A 1 84 ? 25.656 9.043 -27.866 1.00 59.28 84 PRO A CA 1
ATOM 658 C C . PRO A 1 84 ? 25.321 9.635 -29.235 1.00 59.28 84 PRO A C 1
ATOM 660 O O . PRO A 1 84 ? 24.428 9.129 -29.922 1.00 59.28 84 PRO A O 1
ATOM 663 N N . ILE A 1 85 ? 26.005 10.730 -29.586 1.00 65.38 85 ILE A N 1
ATOM 664 C CA . ILE A 1 85 ? 25.837 11.409 -30.873 1.00 65.38 85 ILE A CA 1
ATOM 665 C C . ILE A 1 85 ? 26.127 10.372 -31.967 1.00 65.38 85 ILE A C 1
ATOM 667 O O . ILE A 1 85 ? 27.191 9.748 -31.922 1.00 65.38 85 ILE A O 1
ATOM 671 N N . PRO A 1 86 ? 25.198 10.135 -32.909 1.00 68.06 86 PRO A N 1
ATOM 672 C CA . PRO A 1 86 ? 25.447 9.224 -34.014 1.00 68.06 86 PRO A CA 1
ATOM 673 C C . PRO A 1 86 ? 26.706 9.632 -34.787 1.00 68.06 86 PRO A C 1
ATOM 675 O O . PRO A 1 86 ? 26.900 10.815 -35.044 1.00 68.06 86 PRO A O 1
ATOM 678 N N . ASP A 1 87 ? 27.506 8.658 -35.226 1.00 67.69 87 ASP A N 1
ATOM 679 C CA . ASP A 1 87 ? 28.667 8.850 -36.122 1.00 67.69 87 ASP A CA 1
ATOM 680 C C . ASP A 1 87 ? 28.234 9.173 -37.572 1.00 67.69 87 ASP A C 1
ATOM 682 O O . ASP A 1 87 ? 28.728 8.625 -38.553 1.00 67.69 87 ASP A O 1
ATOM 686 N N . ALA A 1 88 ? 27.196 9.995 -37.710 1.00 74.81 88 ALA A N 1
ATOM 687 C CA . ALA A 1 88 ? 26.696 10.508 -38.972 1.00 74.81 88 ALA A CA 1
ATOM 688 C C . ALA A 1 88 ? 26.947 12.013 -39.002 1.00 74.81 88 ALA A C 1
ATOM 690 O O . ALA A 1 88 ? 26.763 12.687 -37.987 1.00 74.81 88 ALA A O 1
ATOM 691 N N . ASP A 1 89 ? 27.340 12.525 -40.167 1.00 75.69 89 ASP A N 1
ATOM 692 C CA . ASP A 1 89 ? 27.532 13.956 -40.376 1.00 75.69 89 ASP A CA 1
ATOM 693 C C . ASP A 1 89 ? 26.242 14.714 -39.996 1.00 75.69 89 ASP A C 1
ATOM 695 O O . ASP A 1 89 ? 25.186 14.433 -40.575 1.00 75.69 89 ASP A O 1
ATOM 699 N N . PRO A 1 90 ? 26.281 15.632 -39.011 1.00 68.12 90 PRO A N 1
ATOM 700 C CA . PRO A 1 90 ? 25.105 16.394 -38.602 1.00 68.12 90 PRO A CA 1
ATOM 701 C C . PRO A 1 90 ? 24.548 17.289 -39.719 1.00 68.12 90 PRO A C 1
ATOM 703 O O . PRO A 1 90 ? 23.363 17.629 -39.670 1.00 68.12 90 PRO A O 1
ATOM 706 N N . ASP A 1 91 ? 25.354 17.628 -40.731 1.00 76.69 91 ASP A N 1
ATOM 707 C CA . ASP A 1 91 ? 24.916 18.420 -41.884 1.00 76.69 91 ASP A CA 1
ATOM 708 C C . ASP A 1 91 ? 24.215 17.558 -42.962 1.00 76.69 91 ASP A C 1
ATOM 710 O O . ASP A 1 91 ? 23.488 18.087 -43.810 1.00 76.69 91 ASP A O 1
ATOM 714 N N . ASP A 1 92 ? 24.320 16.222 -42.890 1.00 80.75 92 ASP A N 1
ATOM 715 C CA . ASP A 1 92 ? 23.526 15.272 -43.685 1.00 80.75 92 ASP A CA 1
ATOM 716 C C . ASP A 1 92 ? 22.283 14.822 -42.898 1.00 80.75 92 ASP A C 1
ATOM 718 O O . ASP A 1 92 ? 22.218 13.751 -42.283 1.00 80.75 92 ASP A O 1
ATOM 722 N N . VAL A 1 93 ? 21.252 15.670 -42.932 1.00 73.12 93 VAL A N 1
ATOM 723 C CA . VAL A 1 93 ? 19.989 15.453 -42.206 1.00 73.12 93 VAL A CA 1
ATOM 724 C C . VAL A 1 93 ? 19.358 14.073 -42.498 1.00 73.12 93 VAL A C 1
ATOM 726 O O . VAL A 1 93 ? 18.955 13.395 -41.543 1.00 73.12 93 VAL A O 1
ATOM 729 N N . PRO A 1 94 ? 19.256 13.596 -43.758 1.00 79.06 94 PRO A N 1
ATOM 730 C CA . PRO A 1 94 ? 18.783 12.240 -44.044 1.00 79.06 94 PRO A CA 1
ATOM 731 C C . PRO A 1 94 ? 19.602 11.126 -43.376 1.00 79.06 94 PRO A C 1
ATOM 733 O O . PRO A 1 94 ? 19.011 10.215 -42.780 1.00 79.06 94 PRO A O 1
ATOM 736 N N . ALA A 1 95 ? 20.935 11.179 -43.455 1.00 72.06 95 ALA A N 1
ATOM 737 C CA . ALA A 1 95 ? 21.806 10.158 -42.873 1.00 72.06 95 ALA A CA 1
ATOM 738 C C . ALA A 1 95 ? 21.753 10.166 -41.339 1.00 72.06 95 ALA A C 1
ATOM 740 O O . ALA A 1 95 ? 21.650 9.103 -40.712 1.00 72.06 95 ALA A O 1
ATOM 741 N N . TYR A 1 96 ? 21.723 11.358 -40.744 1.00 73.88 96 TYR A N 1
ATOM 742 C CA . TYR A 1 96 ? 21.629 11.566 -39.304 1.00 73.88 96 TYR A CA 1
ATOM 743 C C . TYR A 1 96 ? 20.326 11.000 -38.719 1.00 73.88 96 TYR A C 1
ATOM 745 O O . TYR A 1 96 ? 20.336 10.220 -37.761 1.00 73.88 96 TYR A O 1
ATOM 753 N N . LEU A 1 97 ? 19.182 11.287 -39.351 1.00 76.94 97 LEU A N 1
ATOM 754 C CA . LEU A 1 97 ? 17.888 10.743 -38.924 1.00 76.94 97 LEU A CA 1
ATOM 755 C C . LEU A 1 97 ? 17.805 9.222 -39.094 1.00 76.94 97 LEU A C 1
ATOM 757 O O . LEU A 1 97 ? 17.178 8.538 -38.281 1.00 76.94 97 LEU A O 1
ATOM 761 N N . ALA A 1 98 ? 18.425 8.667 -40.138 1.00 78.94 98 ALA A N 1
ATOM 762 C CA . ALA A 1 98 ? 18.501 7.221 -40.314 1.00 78.94 98 ALA A CA 1
ATOM 763 C C . ALA A 1 98 ? 19.337 6.559 -39.205 1.00 78.94 98 ALA A C 1
ATOM 765 O O . ALA A 1 98 ? 18.970 5.483 -38.728 1.00 78.94 98 ALA A O 1
ATOM 766 N N . ALA A 1 99 ? 20.418 7.203 -38.761 1.00 76.25 99 ALA A N 1
ATOM 767 C CA . ALA A 1 99 ? 21.257 6.722 -37.669 1.00 76.25 99 ALA A CA 1
ATOM 768 C C . ALA A 1 99 ? 20.529 6.747 -36.314 1.00 76.25 99 ALA A C 1
ATOM 770 O O . ALA A 1 99 ? 20.509 5.729 -35.623 1.00 76.25 99 ALA A O 1
ATOM 771 N N . LEU A 1 100 ? 19.820 7.837 -35.998 1.00 76.56 100 LEU A N 1
ATOM 772 C CA . LEU A 1 100 ? 18.966 7.946 -34.805 1.00 76.56 100 LEU A CA 1
ATOM 773 C C . LEU A 1 100 ? 17.887 6.857 -34.746 1.00 76.56 100 LEU A C 1
ATOM 775 O O . LEU A 1 100 ? 17.663 6.247 -33.702 1.00 76.56 100 LEU A O 1
ATOM 779 N N . ARG A 1 101 ? 17.230 6.569 -35.877 1.00 78.06 101 ARG A N 1
ATOM 780 C CA . ARG A 1 101 ? 16.214 5.504 -35.944 1.00 78.06 101 ARG A CA 1
ATOM 781 C C . ARG A 1 101 ? 16.809 4.118 -35.710 1.00 78.06 101 ARG A C 1
ATOM 783 O O . ARG A 1 101 ? 16.184 3.310 -35.030 1.00 78.06 101 ARG A O 1
ATOM 790 N N . ARG A 1 102 ? 18.005 3.841 -36.244 1.00 75.06 102 ARG A N 1
ATOM 791 C CA . ARG A 1 102 ? 18.720 2.577 -35.988 1.00 75.06 102 ARG A CA 1
ATOM 792 C C . ARG A 1 102 ? 19.100 2.438 -34.517 1.00 75.06 102 ARG A C 1
ATOM 794 O O . ARG A 1 102 ? 18.918 1.366 -33.957 1.00 75.06 102 ARG A O 1
ATOM 801 N N . GLN A 1 103 ? 19.565 3.516 -33.895 1.00 70.25 103 GLN A N 1
ATOM 802 C CA . GLN A 1 103 ? 19.931 3.539 -32.480 1.00 70.25 103 GLN A CA 1
ATOM 803 C C . GLN A 1 103 ? 18.716 3.291 -31.577 1.00 70.25 103 GLN A C 1
ATOM 805 O O . GLN A 1 103 ? 18.763 2.418 -30.718 1.00 70.25 103 GLN A O 1
ATOM 810 N N . ALA A 1 104 ? 17.592 3.966 -31.839 1.00 67.12 104 ALA A N 1
ATOM 811 C CA . ALA A 1 104 ? 16.341 3.737 -31.117 1.00 67.12 104 ALA A CA 1
ATOM 812 C C . ALA A 1 104 ? 15.821 2.297 -31.287 1.00 67.12 104 ALA A C 1
ATOM 814 O O . ALA A 1 104 ? 15.353 1.688 -30.326 1.00 67.12 104 ALA A O 1
ATOM 815 N N . ALA A 1 105 ? 15.934 1.731 -32.493 1.00 70.12 105 ALA A N 1
ATOM 816 C CA . ALA A 1 105 ? 15.558 0.344 -32.756 1.00 70.12 105 ALA A CA 1
ATOM 817 C C . ALA A 1 105 ? 16.479 -0.662 -32.039 1.00 70.12 105 ALA A C 1
ATOM 819 O O . ALA A 1 105 ? 15.986 -1.653 -31.507 1.00 70.12 105 ALA A O 1
ATOM 820 N N . ALA A 1 106 ? 17.788 -0.398 -31.979 1.00 65.56 106 ALA A N 1
ATOM 821 C CA . ALA A 1 106 ? 18.758 -1.233 -31.270 1.00 65.56 106 ALA A CA 1
ATOM 822 C C . ALA A 1 106 ? 18.529 -1.217 -29.749 1.00 65.56 106 ALA A C 1
ATOM 824 O O . ALA A 1 106 ? 18.486 -2.278 -29.127 1.00 65.56 106 ALA A O 1
ATOM 825 N N . SER A 1 107 ? 18.275 -0.038 -29.167 1.00 59.72 107 SER A N 1
ATOM 826 C CA . SER A 1 107 ? 17.905 0.100 -27.752 1.00 59.72 107 SER A CA 1
ATOM 827 C C . SER A 1 107 ? 16.585 -0.608 -27.434 1.00 59.72 107 SER A C 1
ATOM 829 O O . SER A 1 107 ? 16.487 -1.307 -26.430 1.00 59.72 107 SER A O 1
ATOM 831 N N . ALA A 1 108 ? 15.582 -0.503 -28.313 1.00 58.12 108 ALA A N 1
ATOM 832 C CA . ALA A 1 108 ? 14.314 -1.221 -28.161 1.00 58.12 108 ALA A CA 1
ATOM 833 C C . ALA A 1 108 ? 14.461 -2.750 -28.301 1.00 58.12 108 ALA A C 1
ATOM 835 O O . ALA A 1 108 ? 13.689 -3.498 -27.702 1.00 58.12 108 ALA A O 1
ATOM 836 N N . ALA A 1 109 ? 15.449 -3.217 -29.069 1.00 66.44 109 ALA A N 1
ATOM 837 C CA . ALA A 1 109 ? 15.782 -4.631 -29.238 1.00 66.44 109 ALA A CA 1
ATOM 838 C C . ALA A 1 109 ? 16.697 -5.190 -28.131 1.00 66.44 109 ALA A C 1
ATOM 840 O O . ALA A 1 109 ? 17.023 -6.377 -28.160 1.00 66.44 109 ALA A O 1
ATOM 841 N N . GLY A 1 110 ? 17.113 -4.361 -27.167 1.00 49.88 110 GLY A N 1
ATOM 842 C CA . GLY A 1 110 ? 17.987 -4.766 -26.065 1.00 49.88 110 GLY A CA 1
ATOM 843 C C . GLY A 1 110 ? 19.429 -5.063 -26.487 1.00 49.88 110 GLY A C 1
ATOM 844 O O . GLY A 1 110 ? 20.125 -5.789 -25.785 1.00 49.88 110 GLY A O 1
ATOM 845 N N . GLN A 1 111 ? 19.880 -4.548 -27.637 1.00 55.84 111 GLN A N 1
ATOM 846 C CA . GLN A 1 111 ? 21.292 -4.616 -28.008 1.00 55.84 111 GLN A CA 1
ATOM 847 C C . GLN A 1 111 ? 22.048 -3.498 -27.288 1.00 55.84 111 GLN A C 1
ATOM 849 O O . GLN A 1 111 ? 21.715 -2.324 -27.462 1.00 55.84 111 GLN A O 1
ATOM 854 N N . ASP A 1 112 ? 23.065 -3.868 -26.506 1.00 47.59 112 ASP A N 1
ATOM 855 C CA . ASP A 1 112 ? 23.953 -2.916 -25.844 1.00 47.59 112 ASP A CA 1
ATOM 856 C C . ASP A 1 112 ? 24.631 -2.036 -26.901 1.00 47.59 112 ASP A C 1
ATOM 858 O O . ASP A 1 112 ? 25.504 -2.470 -27.657 1.00 47.59 112 ASP A O 1
ATOM 862 N N . VAL A 1 113 ? 24.207 -0.776 -26.973 1.00 49.75 113 VAL A N 1
ATOM 863 C CA . VAL A 1 113 ? 24.981 0.270 -27.640 1.00 49.75 113 VAL A CA 1
ATOM 864 C C . VAL A 1 113 ? 26.253 0.448 -26.810 1.00 49.75 113 VAL A C 1
ATOM 866 O O . VAL A 1 113 ? 26.124 0.588 -25.592 1.00 49.75 113 VAL A O 1
ATOM 869 N N . PRO A 1 114 ? 27.461 0.449 -27.411 1.00 42.72 114 PRO A N 1
ATOM 870 C CA . PRO A 1 114 ? 28.682 0.660 -26.653 1.00 42.72 114 PRO A CA 1
ATOM 871 C C . PRO A 1 114 ? 28.552 2.002 -25.941 1.00 42.72 114 PRO A C 1
ATOM 873 O O . PRO A 1 114 ? 28.486 3.054 -26.582 1.00 42.72 114 PRO A O 1
ATOM 876 N N . ALA A 1 115 ? 28.439 1.957 -24.616 1.00 44.19 115 ALA A N 1
ATOM 877 C CA . ALA A 1 115 ? 28.534 3.154 -23.814 1.00 44.19 115 ALA A CA 1
ATOM 878 C C . ALA A 1 115 ? 29.907 3.758 -24.118 1.00 44.19 115 ALA A C 1
ATOM 880 O O . ALA A 1 115 ? 30.917 3.056 -24.046 1.00 44.19 115 ALA A O 1
ATOM 881 N N . LEU A 1 116 ? 29.945 5.040 -24.494 1.00 40.50 116 LEU A N 1
ATOM 882 C CA . LEU A 1 116 ? 31.185 5.807 -24.408 1.00 40.50 116 LEU A CA 1
ATOM 883 C C . LEU A 1 116 ? 31.741 5.543 -23.010 1.00 40.50 116 LEU A C 1
ATOM 885 O O . LEU A 1 116 ? 30.999 5.739 -22.043 1.00 40.50 116 LEU A O 1
ATOM 889 N N . GLU A 1 117 ? 32.975 5.030 -22.914 1.00 37.78 117 GLU A N 1
ATOM 890 C CA . GLU A 1 117 ? 33.612 4.818 -21.618 1.00 37.78 117 GLU A CA 1
ATOM 891 C C . GLU A 1 117 ? 33.480 6.122 -20.846 1.00 37.78 117 GLU A C 1
ATOM 893 O O . GLU A 1 117 ? 33.979 7.169 -21.269 1.00 37.78 117 GLU A O 1
ATOM 898 N N . ALA A 1 118 ? 32.686 6.064 -19.778 1.00 40.91 118 ALA A N 1
ATOM 899 C CA . ALA A 1 118 ? 32.427 7.203 -18.937 1.00 40.91 118 ALA A CA 1
ATOM 900 C C . ALA A 1 118 ? 33.787 7.652 -18.415 1.00 40.91 118 ALA A C 1
ATOM 902 O O . ALA A 1 118 ? 34.390 6.963 -17.592 1.00 40.91 118 ALA A O 1
ATOM 903 N N . GLY A 1 119 ? 34.286 8.773 -18.943 1.00 40.25 119 GLY A N 1
ATOM 904 C CA . GLY A 1 119 ? 35.442 9.445 -18.379 1.00 40.25 119 GLY A CA 1
ATOM 905 C C . GLY A 1 119 ? 35.216 9.538 -16.878 1.00 40.25 119 GLY A C 1
ATOM 906 O O . GLY A 1 119 ? 34.178 10.054 -16.470 1.00 40.25 119 GLY A O 1
ATOM 907 N N . GLU A 1 120 ? 36.127 8.910 -16.128 1.00 43.41 120 GLU A N 1
ATOM 908 C CA . GLU A 1 120 ? 36.215 8.831 -14.669 1.00 43.41 120 GLU A CA 1
ATOM 909 C C . GLU A 1 120 ? 34.933 9.308 -13.973 1.00 43.41 120 GLU A C 1
ATOM 911 O O . GLU A 1 120 ? 34.777 10.488 -13.658 1.00 43.41 120 GLU A O 1
ATOM 916 N N . THR A 1 121 ? 33.968 8.392 -13.823 1.00 41.09 121 THR A N 1
ATOM 917 C CA . THR A 1 121 ? 32.665 8.668 -13.212 1.00 41.09 121 THR A CA 1
ATOM 918 C C . THR A 1 121 ? 32.866 9.430 -11.910 1.00 41.09 121 THR A C 1
ATOM 920 O O . THR A 1 121 ? 33.301 8.848 -10.914 1.00 41.09 121 THR A O 1
ATOM 923 N N . ALA A 1 122 ? 32.533 10.721 -11.901 1.00 47.88 122 ALA A N 1
ATOM 924 C CA . ALA A 1 122 ? 32.375 11.457 -10.662 1.00 47.88 122 ALA A CA 1
ATOM 925 C C . ALA A 1 122 ? 31.343 10.686 -9.833 1.00 47.88 122 ALA A C 1
ATOM 927 O O . ALA A 1 122 ? 30.178 10.579 -10.227 1.00 47.88 122 ALA A O 1
ATOM 928 N N . SER A 1 123 ? 31.805 10.073 -8.742 1.00 44.41 123 SER A N 1
ATOM 929 C CA . SER A 1 123 ? 30.981 9.265 -7.854 1.00 44.41 123 SER A CA 1
ATOM 930 C C . SER A 1 123 ? 29.725 10.051 -7.492 1.00 44.41 123 SER A C 1
ATOM 932 O O . SER A 1 123 ? 29.809 11.193 -7.034 1.00 44.41 123 SER A O 1
ATOM 934 N N . TYR A 1 124 ? 28.554 9.450 -7.703 1.00 43.09 124 TYR A N 1
ATOM 935 C CA . TYR A 1 124 ? 27.270 10.024 -7.290 1.00 43.09 124 TYR A CA 1
ATOM 936 C C . TYR A 1 124 ? 27.288 10.403 -5.801 1.00 43.09 124 TYR A C 1
ATOM 938 O O . TYR A 1 124 ? 26.693 11.408 -5.406 1.00 43.09 124 TYR A O 1
ATOM 946 N N . ASP A 1 125 ? 28.058 9.657 -5.003 1.00 43.47 125 ASP A N 1
ATOM 947 C CA . ASP A 1 125 ? 28.271 9.957 -3.599 1.00 43.47 125 ASP A CA 1
ATOM 948 C C . ASP A 1 125 ? 29.049 11.250 -3.383 1.00 43.47 125 ASP A C 1
ATOM 950 O O . ASP A 1 125 ? 28.794 11.885 -2.375 1.00 43.47 125 ASP A O 1
ATOM 954 N N . ASP A 1 126 ? 29.941 11.701 -4.265 1.00 50.59 126 ASP A N 1
ATOM 955 C CA . ASP A 1 126 ? 30.765 12.906 -4.059 1.00 50.59 126 ASP A CA 1
ATOM 956 C C . ASP A 1 126 ? 30.114 14.207 -4.534 1.00 50.59 126 ASP A C 1
ATOM 958 O O . ASP A 1 126 ? 30.626 15.298 -4.270 1.00 50.59 126 ASP A O 1
ATOM 962 N N . ASN A 1 127 ? 28.938 14.125 -5.161 1.00 48.19 127 ASN A N 1
ATOM 963 C CA . ASN A 1 127 ? 28.207 15.308 -5.584 1.00 48.19 127 ASN A CA 1
ATOM 964 C C . ASN A 1 127 ? 27.496 15.975 -4.378 1.00 48.19 127 ASN A C 1
ATOM 966 O O . ASN A 1 127 ? 26.555 15.411 -3.802 1.00 48.19 127 ASN A O 1
ATOM 970 N N . PRO A 1 128 ? 27.885 17.206 -3.984 1.00 50.31 128 PRO A N 1
ATOM 971 C CA . PRO A 1 128 ? 27.357 17.861 -2.786 1.00 50.31 128 PRO A CA 1
ATOM 972 C C . PRO A 1 128 ? 25.851 18.153 -2.870 1.00 50.31 128 PRO A C 1
ATOM 974 O O . PRO A 1 128 ? 25.167 18.137 -1.842 1.00 50.31 128 PRO A O 1
ATOM 977 N N . HIS A 1 129 ? 25.314 18.367 -4.074 1.00 40.62 129 HIS A N 1
ATOM 978 C CA . HIS A 1 129 ? 23.886 18.606 -4.281 1.00 40.62 129 HIS A CA 1
ATOM 979 C C . HIS A 1 129 ? 23.065 17.328 -4.124 1.00 40.62 129 HIS A C 1
ATOM 981 O O . HIS A 1 129 ? 22.002 17.352 -3.505 1.00 40.62 129 HIS A O 1
ATOM 987 N N . VAL A 1 130 ? 23.591 16.197 -4.589 1.00 43.78 130 VAL A N 1
ATOM 988 C CA . VAL A 1 130 ? 22.972 14.882 -4.396 1.00 43.78 130 VAL A CA 1
ATOM 989 C C . VAL A 1 130 ? 22.892 14.538 -2.906 1.00 43.78 130 VAL A C 1
ATOM 991 O O . VAL A 1 130 ? 21.812 14.218 -2.404 1.00 43.78 130 VAL A O 1
ATOM 994 N N . ARG A 1 131 ? 23.988 14.720 -2.151 1.00 48.19 131 ARG A N 1
ATOM 995 C CA . ARG A 1 131 ? 23.997 14.540 -0.684 1.00 48.19 131 ARG A CA 1
ATOM 996 C C . ARG A 1 131 ? 23.001 15.460 0.028 1.00 48.19 131 ARG A C 1
ATOM 998 O O . ARG A 1 131 ? 22.454 15.104 1.071 1.00 48.19 131 ARG A O 1
ATOM 1005 N N . GLN A 1 132 ? 22.791 16.676 -0.474 1.00 49.75 132 GLN A N 1
ATOM 1006 C CA . GLN A 1 132 ? 21.820 17.611 0.099 1.00 49.75 132 GLN A CA 1
ATOM 1007 C C . GLN A 1 132 ? 20.376 17.154 -0.149 1.00 49.75 132 GLN A C 1
ATOM 1009 O O . GLN A 1 132 ? 19.552 17.217 0.765 1.00 49.75 132 GLN A O 1
ATOM 1014 N N . ILE A 1 133 ? 20.086 16.660 -1.353 1.00 45.72 133 ILE A N 1
ATOM 1015 C CA . ILE A 1 133 ? 18.768 16.143 -1.731 1.00 45.72 133 ILE A CA 1
ATOM 1016 C C . ILE A 1 133 ? 18.428 14.894 -0.909 1.00 45.72 133 ILE A C 1
ATOM 1018 O O . ILE A 1 133 ? 17.363 14.846 -0.297 1.00 45.72 133 ILE A O 1
ATOM 1022 N N . LEU A 1 134 ? 19.345 13.928 -0.811 1.00 50.25 134 LEU A N 1
ATOM 1023 C CA . LEU A 1 134 ? 19.128 12.700 -0.038 1.00 50.25 134 LEU A CA 1
ATOM 1024 C C . LEU A 1 134 ? 18.883 12.986 1.451 1.00 50.25 134 LEU A C 1
ATOM 1026 O O . LEU A 1 134 ? 17.901 12.498 2.006 1.00 50.25 134 LEU A O 1
ATOM 1030 N N . ARG A 1 135 ? 19.678 13.873 2.070 1.00 60.03 135 ARG A N 1
ATOM 1031 C CA . ARG A 1 135 ? 19.463 14.296 3.468 1.00 60.03 135 ARG A CA 1
ATOM 1032 C C . ARG A 1 135 ? 18.093 14.932 3.691 1.00 60.03 135 ARG A C 1
ATOM 1034 O O . ARG A 1 135 ? 17.466 14.696 4.721 1.00 60.03 135 ARG A O 1
ATOM 1041 N N . ARG A 1 136 ? 17.613 15.736 2.737 1.00 51.94 136 ARG A N 1
ATOM 1042 C CA . ARG A 1 136 ? 16.274 16.332 2.805 1.00 51.94 136 ARG A CA 1
ATOM 1043 C C . ARG A 1 136 ? 15.188 15.258 2.753 1.00 51.94 136 ARG A C 1
ATOM 1045 O O . ARG A 1 136 ? 14.282 15.285 3.580 1.00 51.94 136 ARG A O 1
ATOM 1052 N N . PHE A 1 137 ? 15.301 14.301 1.836 1.00 43.88 137 PHE A N 1
ATOM 1053 C CA . PHE A 1 137 ? 14.350 13.194 1.725 1.00 43.88 137 PHE A CA 1
ATOM 1054 C C . PHE A 1 137 ? 14.328 12.311 2.977 1.00 43.88 137 PHE A C 1
ATOM 1056 O O . PHE A 1 137 ? 13.256 11.938 3.454 1.00 43.88 137 PHE A O 1
ATOM 1063 N N . GLU A 1 138 ? 15.491 11.994 3.540 1.00 59.00 138 GLU A N 1
ATOM 1064 C CA . GLU A 1 138 ? 15.596 11.225 4.783 1.00 59.00 138 GLU A CA 1
ATOM 1065 C C . GLU A 1 138 ? 14.963 11.971 5.963 1.00 59.00 138 GLU A C 1
ATOM 1067 O O . GLU A 1 138 ? 14.145 11.389 6.678 1.00 59.00 138 GLU A O 1
ATOM 1072 N N . ALA A 1 139 ? 15.243 13.270 6.112 1.00 67.19 139 ALA A N 1
ATOM 1073 C CA . ALA A 1 139 ? 14.647 14.109 7.152 1.00 67.19 139 ALA A CA 1
ATOM 1074 C C . ALA A 1 139 ? 13.120 14.246 7.000 1.00 67.19 139 ALA A C 1
ATOM 1076 O O . ALA A 1 139 ? 12.387 14.189 7.989 1.00 67.19 139 ALA A O 1
ATOM 1077 N N . GLU A 1 140 ? 12.614 14.380 5.770 1.00 57.28 140 GLU A N 1
ATOM 1078 C CA . GLU A 1 140 ? 11.175 14.418 5.486 1.00 57.28 140 GLU A CA 1
ATOM 1079 C C . GLU A 1 140 ? 10.497 13.084 5.845 1.00 57.28 140 GLU A C 1
ATOM 1081 O O . GLU A 1 140 ? 9.437 13.083 6.485 1.00 57.28 140 GLU A O 1
ATOM 1086 N N . ARG A 1 141 ? 11.126 11.946 5.514 1.00 56.78 141 ARG A N 1
ATOM 1087 C CA . ARG A 1 141 ? 10.632 10.602 5.865 1.00 56.78 141 ARG A CA 1
ATOM 1088 C C . ARG A 1 141 ? 10.674 10.339 7.365 1.00 56.78 141 ARG A C 1
ATOM 1090 O O . ARG A 1 141 ? 9.726 9.767 7.905 1.00 56.78 141 ARG A O 1
ATOM 1097 N N . GLU A 1 142 ? 11.742 10.743 8.045 1.00 70.12 142 GLU A N 1
ATOM 1098 C CA . GLU A 1 142 ? 11.850 10.611 9.496 1.00 70.12 1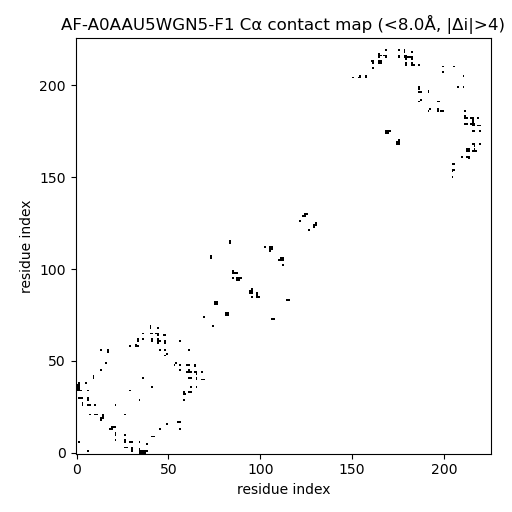42 GLU A CA 1
ATOM 1099 C C . GLU A 1 142 ? 10.822 11.502 10.203 1.00 70.12 142 GLU A C 1
ATOM 1101 O O . GLU A 1 142 ? 10.113 11.038 11.097 1.00 70.12 142 GLU A O 1
ATOM 1106 N N . GLY A 1 143 ? 10.646 12.742 9.740 1.00 76.56 143 GLY A N 1
ATOM 1107 C CA . GLY A 1 143 ? 9.603 13.641 10.227 1.00 76.56 143 GLY A CA 1
ATOM 1108 C C . GLY A 1 143 ? 8.198 13.067 10.032 1.00 76.56 143 GLY A C 1
ATOM 1109 O O . GLY A 1 143 ? 7.382 13.117 10.951 1.00 76.56 143 GLY A O 1
ATOM 1110 N N . ALA A 1 144 ? 7.915 12.466 8.873 1.00 65.38 144 ALA A N 1
ATOM 1111 C CA . ALA A 1 144 ? 6.638 11.801 8.611 1.00 65.38 144 ALA A CA 1
ATOM 1112 C C . ALA A 1 144 ? 6.404 10.597 9.537 1.00 65.38 144 ALA A C 1
ATOM 1114 O O . ALA A 1 144 ? 5.309 10.445 10.077 1.00 65.38 144 ALA A O 1
ATOM 1115 N N . ARG A 1 145 ? 7.437 9.779 9.783 1.00 73.56 145 ARG A N 1
ATOM 1116 C CA . ARG A 1 145 ? 7.369 8.670 10.749 1.00 73.56 145 ARG A CA 1
ATOM 1117 C C . ARG A 1 145 ? 7.096 9.164 12.167 1.00 73.56 145 ARG A C 1
ATOM 1119 O O . ARG A 1 145 ? 6.214 8.619 12.821 1.00 73.56 145 ARG A O 1
ATOM 1126 N N . ARG A 1 146 ? 7.798 10.207 12.625 1.00 82.94 146 ARG A N 1
ATOM 1127 C CA . ARG A 1 146 ? 7.582 10.805 13.955 1.00 82.94 146 ARG A CA 1
ATOM 1128 C C . ARG A 1 146 ? 6.161 11.342 14.105 1.00 82.94 146 ARG A C 1
ATOM 1130 O O . ARG A 1 146 ? 5.519 11.037 15.102 1.00 82.94 146 ARG A O 1
ATOM 1137 N N . ARG A 1 147 ? 5.647 12.058 13.096 1.00 78.19 147 ARG A N 1
ATOM 1138 C CA . ARG A 1 147 ? 4.254 12.539 13.079 1.00 78.19 147 ARG A CA 1
ATOM 1139 C C . ARG A 1 147 ? 3.256 11.389 13.168 1.00 78.19 147 ARG A C 1
ATOM 1141 O O . ARG A 1 147 ? 2.322 11.476 13.950 1.00 78.19 147 ARG A O 1
ATOM 1148 N N . LYS A 1 148 ? 3.477 10.300 12.425 1.00 78.31 148 LYS A N 1
ATOM 1149 C CA . LYS A 1 148 ? 2.612 9.116 12.491 1.00 78.31 148 LYS A CA 1
ATOM 1150 C C . LYS A 1 148 ? 2.624 8.474 13.881 1.00 78.31 148 LYS A C 1
ATOM 1152 O O . LYS A 1 148 ? 1.565 8.224 14.426 1.00 78.31 148 LYS A O 1
ATOM 1157 N N . VAL A 1 149 ? 3.798 8.274 14.482 1.00 82.94 149 VAL A N 1
ATOM 1158 C CA . VAL A 1 149 ? 3.904 7.711 15.843 1.00 82.94 149 VAL A CA 1
ATOM 1159 C C . VAL A 1 149 ? 3.239 8.618 16.882 1.00 82.94 149 VAL A C 1
ATOM 1161 O O . VAL A 1 149 ? 2.566 8.122 17.784 1.00 82.94 149 VAL A O 1
ATOM 1164 N N . GLN A 1 150 ? 3.401 9.938 16.756 1.00 80.69 150 GLN A N 1
ATOM 1165 C CA . GLN A 1 150 ? 2.723 10.907 17.620 1.00 80.69 150 GLN A CA 1
ATOM 1166 C C . GLN A 1 150 ? 1.203 10.823 17.454 1.00 80.69 150 GLN A C 1
ATOM 1168 O O . GLN A 1 150 ? 0.501 1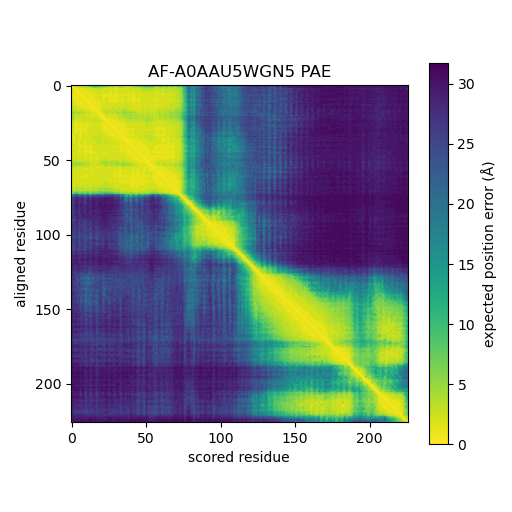0.778 18.459 1.00 80.69 150 GLN A O 1
ATOM 1173 N N . GLN A 1 151 ? 0.713 10.725 16.214 1.00 77.94 151 GLN A N 1
ATOM 1174 C CA . GLN A 1 151 ? -0.710 10.558 15.928 1.00 77.94 151 GLN A CA 1
ATOM 1175 C C . GLN A 1 151 ? -1.249 9.245 16.508 1.00 77.94 151 GLN A C 1
ATOM 1177 O O . GLN A 1 151 ? -2.214 9.276 17.254 1.00 77.94 151 GLN A O 1
ATOM 1182 N N . ASP A 1 152 ? -0.579 8.114 16.267 1.00 77.94 152 ASP A N 1
ATOM 1183 C CA . ASP A 1 152 ? -0.986 6.801 16.789 1.00 77.94 152 ASP A CA 1
ATOM 1184 C C . ASP A 1 152 ? -1.019 6.781 18.332 1.00 77.94 152 ASP A C 1
ATOM 1186 O O . ASP A 1 152 ? -1.836 6.092 18.949 1.00 77.94 152 ASP A O 1
ATOM 1190 N N . THR A 1 153 ? -0.113 7.527 18.973 1.00 84.44 153 THR A N 1
ATOM 1191 C CA . THR A 1 153 ? -0.088 7.677 20.435 1.00 84.44 153 THR A CA 1
ATOM 1192 C C . THR A 1 153 ? -1.264 8.524 20.914 1.00 84.44 153 THR A C 1
ATOM 1194 O O . THR A 1 153 ? -1.982 8.093 21.815 1.00 84.44 153 THR A O 1
ATOM 1197 N N . ALA A 1 154 ? -1.506 9.671 20.272 1.00 77.69 154 ALA A N 1
ATOM 1198 C CA . ALA A 1 154 ? -2.637 10.543 20.579 1.00 77.69 154 ALA A CA 1
ATOM 1199 C C . ALA A 1 154 ? -3.983 9.827 20.378 1.00 77.69 154 ALA A C 1
ATOM 1201 O O . ALA A 1 154 ? -4.855 9.907 21.239 1.00 77.69 154 ALA A O 1
ATOM 1202 N N . ASP A 1 155 ? -4.129 9.057 19.298 1.00 75.25 155 ASP A N 1
ATOM 1203 C CA . ASP A 1 155 ? -5.342 8.292 19.002 1.00 75.25 155 ASP A CA 1
ATOM 1204 C C . ASP A 1 155 ? -5.595 7.221 20.076 1.00 75.25 155 ASP A C 1
ATOM 1206 O O . ASP A 1 155 ? -6.725 7.038 20.535 1.00 75.25 155 ASP A O 1
ATOM 1210 N N . ARG A 1 156 ? -4.542 6.530 20.538 1.00 80.00 156 ARG A N 1
ATOM 1211 C CA . ARG A 1 156 ? -4.656 5.544 21.624 1.00 80.00 156 ARG A CA 1
ATOM 1212 C C . ARG A 1 156 ? -5.070 6.197 22.946 1.00 80.00 156 ARG A C 1
ATOM 1214 O O . ARG A 1 156 ? -5.899 5.628 23.657 1.00 80.00 156 ARG A O 1
ATOM 1221 N N . GLU A 1 157 ? -4.503 7.352 23.285 1.00 81.25 157 GLU A N 1
ATOM 1222 C CA . GLU A 1 157 ? -4.886 8.108 24.483 1.00 81.25 157 GLU A CA 1
ATOM 1223 C C . GLU A 1 157 ? -6.335 8.603 24.392 1.00 81.25 157 GLU A C 1
ATOM 1225 O O . GLU A 1 157 ? -7.106 8.410 25.332 1.00 81.25 157 GLU A O 1
ATOM 1230 N N . ALA A 1 158 ? -6.748 9.132 23.239 1.00 75.25 158 ALA A N 1
ATOM 1231 C CA . ALA A 1 158 ? -8.120 9.571 23.004 1.00 75.25 158 ALA A CA 1
ATOM 1232 C C . ALA A 1 158 ? -9.137 8.427 23.136 1.00 75.25 158 ALA A C 1
ATOM 1234 O O . ALA A 1 158 ? -10.177 8.595 23.771 1.00 75.25 158 ALA A O 1
ATOM 1235 N N . LEU A 1 159 ? -8.827 7.244 22.593 1.00 79.81 159 LEU A N 1
ATOM 1236 C CA . LEU A 1 159 ? -9.679 6.058 22.729 1.00 79.81 159 LEU A CA 1
ATOM 1237 C C . LEU A 1 159 ? -9.811 5.592 24.182 1.00 79.81 159 LEU A C 1
ATOM 1239 O O . LEU A 1 159 ? -10.870 5.091 24.565 1.00 79.81 159 LEU A O 1
ATOM 1243 N N . LYS A 1 160 ? -8.756 5.745 24.991 1.00 84.94 160 LYS A N 1
ATOM 1244 C CA . LYS A 1 160 ? -8.802 5.423 26.420 1.00 84.94 160 LYS A CA 1
ATOM 1245 C C . LYS A 1 160 ? -9.765 6.358 27.155 1.00 84.94 160 LYS A C 1
ATOM 1247 O O . LYS A 1 160 ? -10.665 5.866 27.825 1.00 84.94 160 LYS A O 1
ATOM 1252 N N . VAL A 1 161 ? -9.623 7.669 26.955 1.00 79.50 161 VAL A N 1
ATOM 1253 C CA . VAL A 1 161 ? -10.506 8.684 27.560 1.00 79.50 161 VAL A CA 1
ATOM 1254 C C . VAL A 1 161 ? -11.958 8.488 27.121 1.00 79.50 161 VAL A C 1
ATOM 1256 O O . VAL A 1 161 ? -12.870 8.557 27.937 1.00 79.50 161 VAL A O 1
ATOM 1259 N N . TYR A 1 162 ? -12.186 8.192 25.838 1.00 75.69 162 TYR A N 1
ATOM 1260 C CA . TYR A 1 162 ? -13.526 7.894 25.333 1.00 75.69 162 TYR A CA 1
ATOM 1261 C C . TYR A 1 162 ? -14.141 6.670 26.020 1.00 75.69 162 TYR A C 1
ATOM 1263 O O . TYR A 1 162 ? -15.297 6.720 26.428 1.00 75.69 162 TYR A O 1
ATOM 1271 N N . ARG A 1 163 ? -13.379 5.580 26.177 1.00 83.81 163 ARG A N 1
ATOM 1272 C CA . ARG A 1 163 ? -13.864 4.371 26.854 1.00 83.81 163 ARG A CA 1
ATOM 1273 C C . ARG A 1 163 ? -14.248 4.649 28.306 1.00 83.81 163 ARG A C 1
ATOM 1275 O O . ARG A 1 163 ? -15.323 4.230 28.714 1.00 83.81 163 ARG A O 1
ATOM 1282 N N . GLU A 1 164 ? -13.397 5.357 29.046 1.00 81.94 164 GLU A N 1
ATOM 1283 C CA . GLU A 1 164 ? -13.668 5.744 30.437 1.00 81.94 164 GLU A CA 1
ATOM 1284 C C . GLU A 1 164 ? -14.962 6.573 30.528 1.00 81.94 164 GLU A C 1
ATOM 1286 O O . GLU A 1 164 ? -15.843 6.253 31.320 1.00 81.94 164 GLU A O 1
ATOM 1291 N N . ALA A 1 165 ? -15.152 7.548 29.632 1.00 75.38 165 ALA A N 1
ATOM 1292 C CA . ALA A 1 165 ? -16.379 8.346 29.570 1.00 75.38 165 ALA A CA 1
ATOM 1293 C C . ALA A 1 165 ? -17.639 7.516 29.246 1.00 75.38 165 ALA A C 1
ATOM 1295 O O . ALA A 1 165 ? -18.710 7.768 29.797 1.00 75.38 165 ALA A O 1
ATOM 1296 N N . VAL A 1 166 ? -17.535 6.520 28.356 1.00 80.06 166 VAL A N 1
ATOM 1297 C CA . VAL A 1 166 ? -18.646 5.593 28.072 1.00 80.06 166 VAL A CA 1
ATOM 1298 C C . VAL A 1 166 ? -19.001 4.775 29.313 1.00 80.06 166 VAL A C 1
ATOM 1300 O O . VAL A 1 166 ? -20.181 4.619 29.617 1.00 80.06 166 VAL A O 1
ATOM 1303 N N . GLU A 1 167 ? -18.002 4.253 30.026 1.00 86.69 167 GLU A N 1
ATOM 1304 C CA . GLU A 1 167 ? -18.213 3.474 31.252 1.00 86.69 167 GLU A CA 1
ATOM 1305 C C . GLU A 1 167 ? -18.889 4.315 32.347 1.00 86.69 167 GLU A C 1
ATOM 1307 O O . GLU A 1 167 ? -19.834 3.836 32.975 1.00 86.69 167 GLU A O 1
ATOM 1312 N N . GLU A 1 168 ? -18.482 5.578 32.518 1.00 82.56 168 GLU A N 1
ATOM 1313 C CA . GLU A 1 168 ? -19.118 6.522 33.448 1.00 82.56 168 GLU A CA 1
ATOM 1314 C C . GLU A 1 168 ? -20.594 6.767 33.111 1.00 82.56 168 GLU A C 1
ATOM 1316 O O . GLU A 1 168 ? -21.451 6.679 33.990 1.00 82.56 168 GLU A O 1
ATOM 1321 N N . LEU A 1 169 ? -20.922 7.017 31.839 1.00 79.75 169 LEU A N 1
ATOM 1322 C CA . LEU A 1 169 ? -22.312 7.239 31.425 1.00 79.75 169 LEU A CA 1
ATOM 1323 C C . LEU A 1 169 ? -23.180 5.991 31.601 1.00 79.75 169 LEU A C 1
ATOM 1325 O O . LEU A 1 169 ? -24.321 6.090 32.048 1.00 79.75 169 LEU A O 1
ATOM 1329 N N . LEU A 1 170 ? -22.649 4.809 31.276 1.00 84.62 170 LEU A N 1
ATOM 1330 C CA . LEU A 1 170 ? -23.380 3.548 31.421 1.00 84.62 170 LEU A CA 1
ATOM 1331 C C . LEU A 1 170 ? -23.685 3.202 32.884 1.00 84.62 170 LEU A C 1
ATOM 1333 O O . LEU A 1 170 ? -24.646 2.470 33.129 1.00 84.62 170 LEU A O 1
ATOM 1337 N N . ALA A 1 171 ? -22.900 3.722 33.833 1.00 86.88 171 ALA A N 1
ATOM 1338 C CA . ALA A 1 171 ? -23.115 3.536 35.266 1.00 86.88 171 ALA A CA 1
ATOM 1339 C C . ALA A 1 171 ? -24.282 4.373 35.830 1.00 86.88 171 ALA A C 1
ATOM 1341 O O . ALA A 1 171 ? -24.770 4.075 36.922 1.00 86.88 171 ALA A O 1
ATOM 1342 N N . LEU A 1 172 ? -24.748 5.392 35.101 1.00 83.62 172 LEU A N 1
ATOM 1343 C CA . LEU A 1 172 ? -25.875 6.232 35.509 1.00 83.62 172 LEU A CA 1
ATOM 1344 C C . LEU A 1 172 ? -27.213 5.508 35.328 1.00 83.62 172 LEU A C 1
ATOM 1346 O O . LEU A 1 172 ? -27.387 4.667 34.446 1.00 83.62 172 LEU A O 1
ATOM 1350 N N . SER A 1 173 ? -28.195 5.880 36.150 1.00 81.94 173 SER A N 1
ATOM 1351 C CA . SER A 1 173 ? -29.525 5.248 36.159 1.00 81.94 173 SER A CA 1
ATOM 1352 C C . SER A 1 173 ? -30.347 5.466 34.880 1.00 81.94 173 SER A C 1
ATOM 1354 O O . SER A 1 173 ? -31.153 4.610 34.524 1.00 81.94 173 SER A O 1
ATOM 1356 N N . ASP A 1 174 ? -30.120 6.568 34.165 1.00 86.06 174 ASP A N 1
ATOM 1357 C CA . ASP A 1 174 ? -30.697 6.867 32.848 1.00 86.06 174 ASP A CA 1
ATOM 1358 C C . ASP A 1 174 ? -29.740 6.504 31.697 1.00 86.06 174 ASP A C 1
ATOM 1360 O O . ASP A 1 174 ? -29.949 6.925 30.557 1.00 86.06 174 ASP A O 1
ATOM 1364 N N . HIS A 1 175 ? -28.658 5.773 31.996 1.00 81.81 175 HIS A N 1
ATOM 1365 C CA . HIS A 1 175 ? -27.530 5.526 31.095 1.00 81.81 175 HIS A CA 1
ATOM 1366 C C . HIS A 1 175 ? -26.934 6.810 30.488 1.00 81.81 175 HIS A C 1
ATOM 1368 O O . HIS A 1 175 ? -26.409 6.796 29.371 1.00 81.81 175 HIS A O 1
ATOM 1374 N N . GLY A 1 176 ? -27.049 7.939 31.196 1.00 82.00 176 GLY A N 1
ATOM 1375 C CA . GLY A 1 176 ? -26.492 9.222 30.794 1.00 82.00 176 GLY A CA 1
ATOM 1376 C C . GLY A 1 176 ? -27.198 9.873 29.607 1.00 82.00 176 GLY A C 1
ATOM 1377 O O . GLY A 1 176 ? -26.599 10.726 28.941 1.00 82.00 176 GLY A O 1
ATOM 1378 N N . GLN A 1 177 ? -28.443 9.490 29.304 1.00 82.69 177 GLN A N 1
ATOM 1379 C CA . GLN A 1 177 ? -29.202 10.058 28.187 1.00 82.69 177 GLN A CA 1
ATOM 1380 C C . GLN A 1 177 ? -29.395 11.571 28.332 1.00 82.69 177 GLN A C 1
ATOM 1382 O O . GLN A 1 177 ? -29.099 12.302 27.384 1.00 82.69 177 GLN A O 1
ATOM 1387 N N . ALA A 1 178 ? -29.779 12.058 29.516 1.00 83.12 178 ALA A N 1
ATOM 1388 C CA . ALA A 1 178 ? -29.986 13.491 29.735 1.00 83.12 178 ALA A CA 1
ATOM 1389 C C . ALA A 1 178 ? -28.686 14.296 29.548 1.00 83.12 178 ALA A C 1
ATOM 1391 O O . ALA A 1 178 ? -28.664 15.334 28.880 1.00 83.12 178 ALA A O 1
ATOM 1392 N N . ALA A 1 179 ? -27.571 13.779 30.070 1.00 80.12 179 ALA A N 1
ATOM 1393 C CA . ALA A 1 179 ? -26.253 14.390 29.911 1.00 80.12 179 ALA A CA 1
ATOM 1394 C C . ALA A 1 179 ? -25.765 14.368 28.450 1.00 80.12 179 ALA A C 1
ATOM 1396 O O . ALA A 1 179 ? -25.131 15.320 27.991 1.00 80.12 179 ALA A O 1
ATOM 1397 N N . THR A 1 180 ? -26.089 13.310 27.700 1.00 83.62 180 THR A N 1
ATOM 1398 C CA . THR A 1 180 ? -25.739 13.173 26.277 1.00 83.62 180 THR A CA 1
ATOM 1399 C C . THR A 1 180 ? -26.513 14.154 25.403 1.00 83.62 180 THR A C 1
ATOM 1401 O O . THR A 1 180 ? -25.931 14.780 24.514 1.00 83.62 180 THR A O 1
ATOM 1404 N N . GLU A 1 181 ? -27.809 14.330 25.661 1.00 84.25 181 GLU A N 1
ATOM 1405 C CA . GLU A 1 181 ? -28.642 15.311 24.962 1.00 84.25 181 GLU A CA 1
ATOM 1406 C C . GLU A 1 181 ? -28.175 16.744 25.236 1.00 84.25 181 GLU A C 1
ATOM 1408 O O . GLU A 1 181 ? -28.013 17.527 24.296 1.00 84.25 181 GLU A O 1
ATOM 1413 N N . GLN A 1 182 ? -27.858 17.065 26.495 1.00 81.19 182 GLN A N 1
ATOM 1414 C CA . GLN A 1 182 ? -27.299 18.366 26.859 1.00 81.19 182 GLN A CA 1
ATOM 1415 C C . GLN A 1 182 ? -25.935 18.608 26.193 1.00 81.19 182 GLN A C 1
ATOM 1417 O O . GLN A 1 182 ? -25.720 19.665 25.599 1.00 81.19 182 GLN A O 1
ATOM 1422 N N . ALA A 1 183 ? -25.023 17.631 26.227 1.00 80.06 183 ALA A N 1
ATOM 1423 C CA . ALA A 1 183 ? -23.717 17.740 25.576 1.00 80.06 183 ALA A CA 1
ATOM 1424 C C . ALA A 1 183 ? -23.839 17.945 24.060 1.00 80.06 183 ALA A C 1
ATOM 1426 O O . ALA A 1 183 ? -23.115 18.754 23.477 1.00 80.06 183 ALA A O 1
ATOM 1427 N N . ARG A 1 184 ? -24.777 17.238 23.419 1.00 81.19 184 ARG A N 1
ATOM 1428 C CA . ARG A 1 184 ? -25.075 17.388 21.993 1.00 81.19 184 ARG A CA 1
ATOM 1429 C C . ARG A 1 184 ? -25.607 18.788 21.681 1.00 81.19 184 ARG A C 1
ATOM 1431 O O . ARG A 1 184 ? -25.149 19.387 20.713 1.00 81.19 184 ARG A O 1
ATOM 1438 N N . ALA A 1 185 ? -26.517 19.321 22.495 1.00 81.12 185 ALA A N 1
ATOM 1439 C CA . ALA A 1 185 ? -27.047 20.675 22.329 1.00 81.12 185 ALA A CA 1
ATOM 1440 C C . ALA A 1 185 ? -25.972 21.762 22.529 1.00 81.12 185 ALA A C 1
ATOM 1442 O O . ALA A 1 185 ? -25.951 22.749 21.795 1.00 81.12 185 ALA A O 1
ATOM 1443 N N . GLU A 1 186 ? -25.054 21.569 23.483 1.00 76.75 186 GLU A N 1
ATOM 1444 C CA . GLU A 1 186 ? -23.941 22.493 23.740 1.00 76.75 186 GLU A CA 1
ATOM 1445 C C . GLU A 1 186 ? -22.898 22.517 22.611 1.00 76.75 186 GLU A C 1
ATOM 1447 O O . GLU A 1 186 ? -22.344 23.581 22.339 1.00 76.75 186 GLU A O 1
ATOM 1452 N N . LEU A 1 187 ? -22.614 21.366 21.985 1.00 71.25 187 LEU A N 1
ATOM 1453 C CA . LEU A 1 187 ? -21.574 21.207 20.952 1.00 71.25 187 LEU A CA 1
ATOM 1454 C C . LEU A 1 187 ? -22.072 21.406 19.514 1.00 71.25 187 LEU A C 1
ATOM 1456 O O . LEU A 1 187 ? -21.271 21.690 18.624 1.00 71.25 187 LEU A O 1
ATOM 1460 N N . LEU A 1 188 ? -23.370 21.213 19.267 1.00 71.19 188 LEU A N 1
ATOM 1461 C CA . LEU A 1 188 ? -24.002 21.383 17.953 1.00 71.19 188 LEU A CA 1
ATOM 1462 C C . LEU A 1 188 ? -24.907 22.618 17.905 1.00 71.19 188 LEU A C 1
ATOM 1464 O O . LEU A 1 188 ? -25.871 22.654 17.140 1.00 71.19 188 LEU A O 1
ATOM 1468 N N . SER A 1 189 ? -24.621 23.628 18.727 1.00 73.31 189 SER A N 1
ATOM 1469 C CA . SER A 1 189 ? -25.404 24.863 18.741 1.00 73.31 189 SER A CA 1
ATOM 1470 C C . SER A 1 189 ? -25.451 25.518 17.347 1.00 73.31 189 SER A C 1
ATOM 1472 O O . SER A 1 189 ? -24.472 25.483 16.597 1.00 73.31 189 SER A O 1
ATOM 1474 N N . GLU A 1 190 ? -26.580 26.147 16.987 1.00 58.53 190 GLU A N 1
ATOM 1475 C CA . GLU A 1 190 ? -26.772 26.780 15.663 1.00 58.53 190 GLU A CA 1
ATOM 1476 C C . GLU A 1 190 ? -25.677 27.814 15.332 1.00 58.53 190 GLU A C 1
ATOM 1478 O O . GLU A 1 190 ? -25.260 27.946 14.180 1.00 58.53 190 GLU A O 1
ATOM 1483 N N . ALA A 1 191 ? -25.151 28.498 16.353 1.00 58.69 191 ALA A N 1
ATOM 1484 C CA . ALA A 1 191 ? -24.044 29.442 16.221 1.00 58.69 191 ALA A CA 1
ATOM 1485 C C . ALA A 1 191 ? -22.707 28.767 15.844 1.00 58.69 191 ALA A C 1
ATOM 1487 O O . ALA A 1 191 ? -21.890 29.368 15.148 1.00 58.69 191 ALA A O 1
ATOM 1488 N N . GLU A 1 192 ? -22.472 27.522 16.266 1.00 53.09 192 GLU A N 1
ATOM 1489 C CA . GLU A 1 192 ? -21.260 26.760 15.935 1.00 53.09 192 GLU A CA 1
ATOM 1490 C C . GLU A 1 192 ? -21.363 26.037 14.591 1.00 53.09 192 GLU A C 1
ATOM 1492 O O . GLU A 1 192 ? -20.358 25.947 13.882 1.00 53.09 192 GLU A O 1
ATOM 1497 N N . ALA A 1 193 ? -22.565 25.604 14.195 1.00 51.53 193 ALA A N 1
ATOM 1498 C CA . ALA A 1 193 ? -22.821 25.055 12.862 1.00 51.53 193 ALA A CA 1
ATOM 1499 C C . ALA A 1 193 ? -22.536 26.090 11.756 1.00 51.53 193 ALA A C 1
ATOM 1501 O O . ALA A 1 193 ? -21.960 25.753 10.722 1.00 51.53 193 ALA A O 1
ATOM 1502 N N . ALA A 1 194 ? -22.848 27.368 12.007 1.00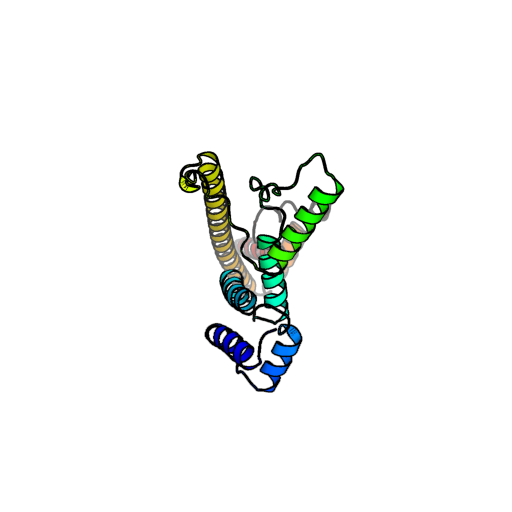 51.50 194 ALA A N 1
ATOM 1503 C CA . ALA A 1 194 ? -22.516 28.476 11.108 1.00 51.50 194 ALA A CA 1
ATOM 1504 C C . ALA A 1 194 ? -21.003 28.791 11.040 1.00 51.50 194 ALA A C 1
ATOM 1506 O O . ALA A 1 194 ? -20.537 29.342 10.045 1.00 51.50 194 ALA A O 1
ATOM 1507 N N . ALA A 1 195 ? -20.233 28.433 12.076 1.00 57.75 195 ALA A N 1
ATOM 1508 C CA . ALA A 1 195 ? -18.799 28.721 12.208 1.00 57.75 195 ALA A CA 1
ATOM 1509 C C . ALA A 1 195 ? -17.881 27.510 11.933 1.00 57.75 195 ALA A C 1
ATOM 1511 O O . ALA A 1 195 ? -16.667 27.613 12.108 1.00 57.75 195 ALA A O 1
ATOM 1512 N N . GLY A 1 196 ? -18.434 26.364 11.517 1.00 49.12 196 GLY A N 1
ATOM 1513 C CA . GLY A 1 196 ? -17.658 25.159 11.198 1.00 49.12 196 GLY A CA 1
ATOM 1514 C C . GLY A 1 196 ? -17.141 24.386 12.419 1.00 49.12 196 GLY A C 1
ATOM 1515 O O . GLY A 1 196 ? -16.084 23.768 12.344 1.00 49.12 196 GLY A O 1
ATOM 1516 N N . PHE A 1 197 ? -17.872 24.421 13.537 1.00 51.22 197 PHE A N 1
ATOM 1517 C CA . PHE A 1 197 ? -17.589 23.679 14.775 1.00 51.22 197 PHE A CA 1
ATOM 1518 C C . PHE A 1 197 ? -16.163 23.866 15.348 1.00 51.22 197 PHE A C 1
ATOM 1520 O O . PHE A 1 197 ? -15.424 22.899 15.559 1.00 51.22 197 PHE A O 1
ATOM 1527 N N . PRO A 1 198 ? -15.758 25.104 15.685 1.00 58.53 198 PRO A N 1
ATOM 1528 C CA . PRO A 1 198 ? -14.410 25.412 16.174 1.00 58.53 198 PRO A CA 1
ATOM 1529 C C . PRO A 1 198 ? -14.040 24.680 17.475 1.00 58.53 198 PRO A C 1
ATOM 1531 O O . PRO A 1 198 ? -12.874 24.347 17.68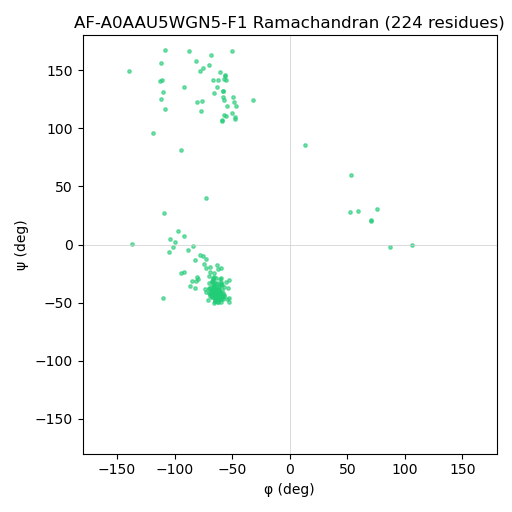2 1.00 58.53 198 PRO A O 1
ATOM 1534 N N . ARG A 1 199 ? -15.019 24.368 18.339 1.00 56.41 199 ARG A N 1
ATOM 1535 C CA . ARG A 1 199 ? -14.794 23.556 19.549 1.00 56.41 199 ARG A CA 1
ATOM 1536 C C . ARG A 1 199 ? -14.501 22.088 19.238 1.00 56.41 199 ARG A C 1
ATOM 1538 O O . ARG A 1 199 ? -13.788 21.444 20.003 1.00 56.41 199 ARG A O 1
ATOM 1545 N N . LEU A 1 200 ? -14.994 21.573 18.110 1.00 54.59 200 LEU A N 1
ATOM 1546 C CA . LEU A 1 200 ? -14.689 20.222 17.641 1.00 54.59 200 LEU A CA 1
ATOM 1547 C C . LEU A 1 200 ? -13.322 20.177 16.936 1.00 54.59 200 LEU A C 1
ATOM 1549 O O . LEU A 1 200 ? -12.642 19.157 16.998 1.00 54.59 200 LEU A O 1
ATOM 1553 N N . ALA A 1 201 ? -12.868 21.274 16.330 1.00 56.97 201 ALA A N 1
ATOM 1554 C CA . ALA A 1 201 ? -11.592 21.332 15.612 1.00 56.97 201 ALA A CA 1
ATOM 1555 C C . ALA A 1 201 ? -10.336 21.236 16.511 1.00 56.97 201 ALA A C 1
ATOM 1557 O O . ALA A 1 201 ? -9.260 20.901 16.022 1.00 56.97 201 ALA A O 1
ATOM 1558 N N . ALA A 1 202 ? -10.449 21.510 17.817 1.00 60.94 202 ALA A N 1
ATOM 1559 C CA . ALA A 1 202 ? -9.301 21.605 18.729 1.00 60.94 202 ALA A CA 1
ATOM 1560 C C . ALA A 1 202 ? -8.704 20.253 19.182 1.00 60.94 202 ALA A C 1
ATOM 1562 O O . ALA A 1 202 ? -7.645 20.236 19.808 1.00 60.94 202 ALA A O 1
ATOM 1563 N N . LEU A 1 203 ? -9.356 19.125 18.879 1.00 57.56 203 LEU A N 1
ATOM 1564 C CA . LEU A 1 203 ? -8.921 17.784 19.290 1.00 57.56 203 LEU A CA 1
ATOM 1565 C C . LEU A 1 203 ? -8.640 16.925 18.051 1.00 57.56 203 LEU A C 1
ATOM 1567 O O . LEU A 1 203 ? -9.552 16.345 17.459 1.00 57.56 203 LEU A O 1
ATOM 1571 N N . ALA A 1 204 ? -7.371 16.871 17.643 1.00 59.03 204 ALA A N 1
ATOM 1572 C CA . ALA A 1 204 ? -6.921 16.044 16.525 1.00 59.03 204 ALA A CA 1
ATOM 1573 C C . ALA A 1 204 ? -7.140 14.547 16.827 1.00 59.03 204 ALA A C 1
ATOM 1575 O O . ALA A 1 204 ? -6.844 14.094 17.927 1.00 59.03 204 ALA A O 1
ATOM 1576 N N . GLY A 1 205 ? -7.657 13.786 15.854 1.00 61.94 205 GLY A N 1
ATOM 1577 C CA . GLY A 1 205 ? -7.869 12.331 15.972 1.00 61.94 205 GLY A CA 1
ATOM 1578 C C . GLY A 1 205 ? -9.208 11.895 16.589 1.00 61.94 205 GLY A C 1
ATOM 1579 O O . GLY A 1 205 ? -9.503 10.705 16.647 1.00 61.94 205 GLY A O 1
ATOM 1580 N N . VAL A 1 206 ? -10.058 12.834 17.019 1.00 65.56 206 VAL A N 1
ATOM 1581 C CA . VAL A 1 206 ? -11.300 12.531 17.752 1.00 65.56 206 VAL A CA 1
ATOM 1582 C C . VAL A 1 206 ? -12.535 12.874 16.905 1.00 65.56 206 VAL A C 1
ATOM 1584 O O . VAL A 1 206 ? -12.675 14.014 16.454 1.00 65.56 206 VAL A O 1
ATOM 1587 N N . THR A 1 207 ? -13.444 11.910 16.694 1.00 76.12 207 THR A N 1
ATOM 1588 C CA . THR A 1 207 ? -14.726 12.145 16.001 1.00 76.12 207 THR A CA 1
ATOM 1589 C C . THR A 1 207 ? -15.652 13.026 16.840 1.00 76.12 207 THR A C 1
ATOM 1591 O O . THR A 1 207 ? -15.459 13.204 18.045 1.00 76.12 207 THR A O 1
ATOM 1594 N N . ASP A 1 208 ? -16.680 13.590 16.215 1.00 73.94 208 ASP A N 1
ATOM 1595 C CA . ASP A 1 208 ? -17.642 14.450 16.914 1.00 73.94 208 ASP A CA 1
ATOM 1596 C C . ASP A 1 208 ? -18.452 13.672 17.960 1.00 73.94 208 ASP A C 1
ATOM 1598 O O . ASP A 1 208 ? -18.735 14.180 19.043 1.00 73.94 208 ASP A O 1
ATOM 1602 N N . GLU A 1 209 ? -18.716 12.393 17.696 1.00 75.94 209 GLU A N 1
ATOM 1603 C CA . GLU A 1 209 ? -19.374 11.473 18.628 1.00 75.94 209 GLU A CA 1
ATOM 1604 C C . GLU A 1 209 ? -18.534 11.219 19.882 1.00 75.94 209 GLU A C 1
ATOM 1606 O O . GLU A 1 209 ? -19.064 11.260 20.992 1.00 75.94 209 GLU A O 1
ATOM 1611 N N . HIS A 1 210 ? -17.216 11.039 19.739 1.00 78.06 210 HIS A N 1
ATOM 1612 C CA . HIS A 1 210 ? -16.331 10.894 20.894 1.00 78.06 210 HIS A CA 1
ATOM 1613 C C . HIS A 1 210 ? -16.356 12.141 21.792 1.00 78.06 210 HIS A C 1
ATOM 1615 O O . HIS A 1 210 ? -1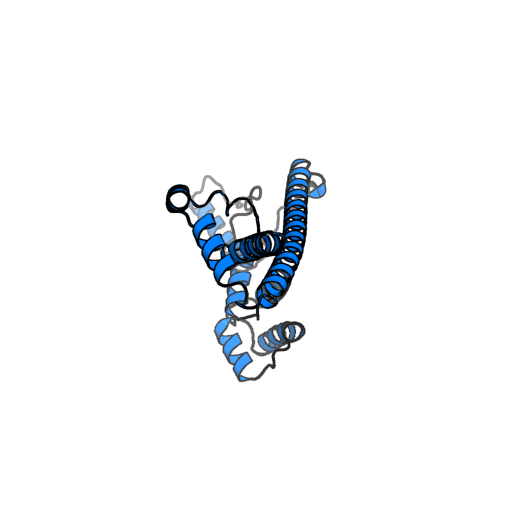6.384 12.024 23.016 1.00 78.06 210 HIS A O 1
ATOM 1621 N N . LYS A 1 211 ? -16.390 13.341 21.199 1.00 76.56 211 LYS A N 1
ATOM 1622 C CA . LYS A 1 211 ? -16.415 14.612 21.946 1.00 76.56 211 LYS A CA 1
ATOM 1623 C C . LYS A 1 211 ? -17.726 14.800 22.704 1.00 76.56 211 LYS A C 1
ATOM 1625 O O . LYS A 1 211 ? -17.693 15.231 23.854 1.00 76.56 211 LYS A O 1
ATOM 1630 N N . ILE A 1 212 ? -18.856 14.450 22.084 1.00 79.56 212 ILE A N 1
ATOM 1631 C CA . ILE A 1 212 ? -20.178 14.493 22.726 1.00 79.56 212 ILE A CA 1
ATOM 1632 C C . ILE A 1 212 ? -20.203 13.577 23.951 1.00 79.56 212 ILE A C 1
ATOM 1634 O O . ILE A 1 212 ? -20.611 14.015 25.023 1.00 79.56 212 ILE A O 1
ATOM 1638 N N . VAL A 1 213 ? -19.710 12.345 23.821 1.00 80.88 213 VAL A N 1
ATOM 1639 C CA . VAL A 1 213 ? -19.681 11.366 24.919 1.00 80.88 213 VAL A CA 1
ATOM 1640 C C . VAL A 1 213 ? -18.769 11.813 26.064 1.00 80.88 213 VAL A C 1
ATOM 1642 O O . VAL A 1 213 ? -19.190 11.808 27.217 1.00 80.88 213 VAL A O 1
ATOM 1645 N N . ILE A 1 214 ? -17.553 12.282 25.765 1.00 77.69 214 ILE A N 1
ATOM 1646 C CA . ILE A 1 214 ? -16.629 12.801 26.790 1.00 77.69 214 ILE A CA 1
ATOM 1647 C C . ILE A 1 214 ? -17.243 14.007 27.519 1.00 77.69 214 ILE A C 1
ATOM 1649 O O . ILE A 1 214 ? -17.148 14.125 28.741 1.00 77.69 214 ILE A O 1
ATOM 1653 N N . ARG A 1 215 ? -17.907 14.911 26.786 1.00 78.81 215 ARG A N 1
ATOM 1654 C CA . ARG A 1 215 ? -18.580 16.073 27.380 1.00 78.81 215 ARG A CA 1
ATOM 1655 C C . ARG A 1 215 ? -19.765 15.666 28.256 1.00 78.81 215 ARG A C 1
ATOM 1657 O O . ARG A 1 215 ? -19.941 16.257 29.320 1.00 78.81 215 ARG A O 1
ATOM 1664 N N . ALA A 1 216 ? -20.549 14.685 27.823 1.00 79.00 216 ALA A N 1
ATOM 1665 C CA . ALA A 1 216 ? -21.683 14.164 28.573 1.00 79.00 216 ALA A CA 1
ATOM 1666 C C . ALA A 1 216 ? -21.241 13.560 29.911 1.00 79.00 216 ALA A C 1
ATOM 1668 O O . ALA A 1 216 ? -21.808 13.912 30.942 1.00 79.00 216 ALA A O 1
ATOM 1669 N N . ALA A 1 217 ? -20.184 12.741 29.916 1.00 78.44 217 ALA A N 1
ATOM 1670 C CA . ALA A 1 217 ? -19.635 12.162 31.143 1.00 78.44 217 ALA A CA 1
ATOM 1671 C C . ALA A 1 217 ? -19.230 13.254 32.155 1.00 78.44 217 ALA A C 1
ATOM 1673 O O . ALA A 1 217 ? -19.626 13.224 33.319 1.00 78.44 217 ALA A O 1
ATOM 1674 N N . HIS A 1 218 ? -18.566 14.317 31.682 1.00 78.00 218 HIS A N 1
ATOM 1675 C CA . HIS A 1 218 ? -18.190 15.460 32.526 1.00 78.00 218 HIS A CA 1
ATOM 1676 C C . HIS A 1 218 ? -19.384 16.253 33.079 1.00 78.00 218 HIS A C 1
ATOM 1678 O O . HIS A 1 218 ? -19.313 16.789 34.186 1.00 78.00 218 HIS A O 1
ATOM 1684 N N . LEU A 1 219 ? -20.467 16.389 32.307 1.00 75.38 219 LEU A N 1
ATOM 1685 C CA . LEU A 1 219 ? -21.699 17.033 32.774 1.00 75.38 219 LEU A CA 1
ATOM 1686 C C . LEU A 1 219 ? -22.384 16.186 33.851 1.00 75.38 219 LEU A C 1
ATOM 1688 O O . LEU A 1 219 ? -22.795 16.738 34.869 1.00 75.38 219 LEU A O 1
ATOM 1692 N N . ALA A 1 220 ? -22.439 14.866 33.664 1.00 77.50 220 ALA A N 1
ATOM 1693 C CA . ALA A 1 220 ? -23.007 13.944 34.641 1.00 77.50 220 ALA A CA 1
ATOM 1694 C C . ALA A 1 220 ? -22.219 13.935 35.960 1.00 77.50 220 ALA A C 1
ATOM 1696 O O . ALA A 1 220 ? -22.809 14.119 37.022 1.00 77.50 220 ALA A O 1
ATOM 1697 N N . ALA A 1 221 ? -20.884 13.867 35.896 1.00 76.88 221 ALA A N 1
ATOM 1698 C CA . ALA A 1 221 ? -20.019 13.926 37.077 1.00 76.88 221 ALA A CA 1
ATOM 1699 C C . ALA A 1 221 ? -20.179 15.231 37.886 1.00 76.88 221 ALA A C 1
ATOM 1701 O O . ALA A 1 221 ? -19.975 15.251 39.098 1.00 76.88 221 ALA A O 1
ATOM 1702 N N . LYS A 1 222 ? -20.547 16.339 37.228 1.00 77.31 222 LYS A N 1
ATOM 1703 C CA . LYS A 1 222 ? -20.863 17.613 37.894 1.00 77.31 222 LYS A CA 1
ATOM 1704 C C . LYS A 1 222 ? -22.280 17.667 38.457 1.00 77.31 222 LYS A C 1
ATOM 1706 O O . LYS A 1 222 ? -22.487 18.371 39.440 1.00 77.31 222 LYS A O 1
ATOM 1711 N N . GLY A 1 223 ? -23.228 16.985 37.817 1.00 67.50 223 GLY A N 1
ATOM 1712 C CA . GLY A 1 223 ? -24.618 16.891 38.259 1.00 67.50 223 GLY A CA 1
ATOM 1713 C C . GLY A 1 223 ? -24.780 16.052 39.527 1.00 67.50 223 GLY A C 1
ATOM 1714 O O . GLY A 1 223 ? -25.533 16.455 40.403 1.00 67.50 223 GLY A O 1
ATOM 1715 N N . ASP A 1 224 ? -24.015 14.965 39.666 1.00 55.91 224 ASP A N 1
ATOM 1716 C CA . ASP A 1 224 ? -24.000 14.108 40.869 1.00 55.91 224 ASP A CA 1
ATOM 1717 C C . ASP A 1 224 ? -23.292 14.748 42.084 1.00 55.91 224 ASP A C 1
ATOM 1719 O O . ASP A 1 224 ? -23.387 14.247 43.204 1.00 55.91 224 ASP A O 1
ATOM 1723 N N . ALA A 1 225 ? -22.563 15.852 41.885 1.00 47.38 225 ALA A N 1
ATOM 1724 C CA . ALA A 1 225 ? -21.820 16.553 42.936 1.00 47.38 225 ALA A CA 1
ATOM 1725 C C . ALA A 1 225 ? -22.615 17.687 43.626 1.00 47.38 225 ALA A C 1
ATOM 1727 O O . ALA A 1 225 ? -22.028 18.437 44.414 1.00 47.38 225 ALA A O 1
ATOM 1728 N N . ALA A 1 226 ? -23.911 17.835 43.324 1.00 39.50 226 ALA A N 1
ATOM 1729 C CA . ALA A 1 226 ? -24.816 18.856 43.867 1.00 39.50 226 ALA A CA 1
ATOM 1730 C C . ALA A 1 226 ? -25.946 18.228 44.697 1.00 39.50 226 ALA A C 1
ATOM 1732 O O . ALA A 1 226 ? -26.297 18.834 45.736 1.00 39.50 226 ALA A O 1
#

Sequence (226 aa):
MMTHDQIIDLLSLAAARDRRTIGRADVLAWHDDIGDLPLDDCREAIGIHFRESTEWLLPAHVRRIAKRLRDERGGVPGPGLSPPIPDADPDDVPAYLAALRRQAAASAAGQDVPALEAGETASYDDNPHVRQILRRFEAEREGARRRKVQQDTADREALKVYREAVEELLALSDHGQAATEQARAELLSEAEAAAGFPRLAALAGVTDEHKIVIRAAHLAAKGDAA

Solvent-accessible surface area (backbone atoms only — not comparable to full-atom values): 13052 Å² total; per-residue (Å²): 106,50,51,65,69,57,41,47,53,53,51,52,62,46,24,78,75,73,68,58,84,88,49,75,68,54,41,52,54,48,37,75,70,50,21,80,42,60,64,66,43,43,54,49,22,52,57,49,45,67,72,78,42,91,69,86,89,49,66,68,56,30,54,54,41,31,46,50,55,47,46,68,71,69,37,79,51,60,99,92,46,74,78,80,79,62,100,40,59,80,88,40,58,73,57,30,55,52,45,52,52,50,50,55,51,34,54,75,68,69,47,84,69,83,70,74,79,68,73,80,70,77,51,72,82,73,38,69,66,53,54,50,50,52,52,50,53,50,52,53,52,51,51,51,50,51,52,49,54,52,48,56,49,50,39,53,53,50,53,50,53,37,49,53,21,51,54,55,21,60,72,36,96,72,48,34,50,70,30,37,54,51,26,42,54,70,67,62,29,74,76,33,64,77,64,70,32,65,84,62,67,76,47,84,84,57,56,73,68,49,52,29,44,40,45,10,28,56,48,43,64,56,60,76,74,112

Radius of gyration: 31.3 Å; Cα contacts (8 Å, |Δi|>4): 161; chains: 1; bounding box: 67×55×88 Å

Foldseek 3Di:
DDDLVLLVVLVVVLCVQPVDDDDPVNSVVLCVLDVVADSVLLNVQSVVCVVPDPDRDDSVSSVVSSVVVLCCQLPQPPPPDHDPQFPDDPVPVVRRVVRVVVVSVCSVVVNDDPDPPPDPPPPCVPDVVSVVVVVVVVVVVVVVVVVVVVLVVLLVVLVVLLVVLQVLLCPDPVSLPVLLVVLCCVQVPPVCVVVVRPVVVPRPNDDPSSSSSSRSSVVVVVVVVD

pLDDT: mean 73.0, std 16.39, range [37.78, 98.0]